Protein AF-A0A8S1J2X1-F1 (afdb_monomer_lite)

Radius of gyration: 17.87 Å; chains: 1; bounding box: 53×40×54 Å

Organism: NCBI:txid121088

Secondary structure (DSSP, 8-state):
--------------TTTTPPPP-PPPPPP---SS-B-SS-GGGEESS-EEEEEEE-PPPTT------S---EEEEEE-TTS-EEEEEEES-SSSGGGEEEE-TTS-EEEEEE--SSSS-EEEEEE--SS----EEEEE--TT-SS-EEEEE--GGGPPTTPPTTS-SEEEEE-TTT--EEEEE-SSSS--EEEEEE---GGGS--EEEEE-TTEEHHHHHHHHHHHHHHHHTTTT--

Structure (mmCIF, N/CA/C/O backbone):
data_AF-A0A8S1J2X1-F1
#
_entry.id   AF-A0A8S1J2X1-F1
#
loop_
_atom_site.group_PDB
_atom_site.id
_atom_site.type_symbol
_atom_site.label_atom_id
_atom_site.label_alt_id
_atom_site.label_comp_id
_atom_site.label_asym_id
_atom_site.label_entity_id
_atom_site.label_seq_id
_atom_site.pdbx_PDB_ins_code
_atom_site.Cartn_x
_atom_site.Cartn_y
_atom_site.Cartn_z
_atom_site.occupancy
_atom_site.B_iso_or_equiv
_atom_site.auth_seq_id
_atom_site.auth_comp_id
_atom_site.auth_asym_id
_atom_site.auth_atom_id
_atom_site.pdbx_PDB_model_num
ATOM 1 N N . MET A 1 1 ? 36.624 12.463 25.143 1.00 29.72 1 MET A N 1
ATOM 2 C CA . MET A 1 1 ? 35.667 13.589 25.151 1.00 29.72 1 MET A CA 1
ATOM 3 C C . MET A 1 1 ? 34.437 13.168 24.351 1.00 29.72 1 MET A C 1
ATOM 5 O O . MET A 1 1 ? 34.601 12.628 23.270 1.00 29.72 1 MET A O 1
ATOM 9 N N . HIS A 1 2 ? 33.263 13.305 24.977 1.00 26.91 2 HIS A N 1
ATOM 10 C CA . HIS A 1 2 ? 31.885 13.012 24.539 1.00 26.91 2 HIS A CA 1
ATOM 11 C C . HIS A 1 2 ? 31.556 11.671 23.855 1.00 26.91 2 HIS A C 1
ATOM 13 O O . HIS A 1 2 ? 31.376 11.577 22.646 1.00 26.91 2 HIS A O 1
ATOM 19 N N . ALA A 1 3 ? 31.301 10.662 24.697 1.00 28.08 3 ALA A N 1
ATOM 20 C CA . ALA A 1 3 ? 30.256 9.678 24.440 1.00 28.08 3 ALA A CA 1
ATOM 21 C C . ALA A 1 3 ? 28.894 10.380 24.593 1.00 28.08 3 ALA A C 1
ATOM 23 O O . ALA A 1 3 ? 28.464 10.685 25.706 1.00 28.08 3 ALA A O 1
ATOM 24 N N . GLY A 1 4 ? 28.253 10.707 23.472 1.00 25.06 4 GLY A N 1
ATOM 25 C CA . GLY A 1 4 ? 26.882 11.205 23.467 1.00 25.06 4 GLY A CA 1
ATOM 26 C C . GLY A 1 4 ? 25.927 10.058 23.773 1.00 25.06 4 GLY A C 1
ATOM 27 O O . GLY A 1 4 ? 25.735 9.171 22.943 1.00 25.06 4 GLY A O 1
ATOM 28 N N . PHE A 1 5 ? 25.347 10.066 24.971 1.00 28.09 5 PHE A N 1
ATOM 29 C CA . PHE A 1 5 ? 24.167 9.273 25.285 1.00 28.09 5 PHE A CA 1
ATOM 30 C C . PHE A 1 5 ? 23.057 9.655 24.300 1.00 28.09 5 PHE A C 1
ATOM 32 O O . PHE A 1 5 ? 22.632 10.807 24.254 1.00 28.09 5 PHE A O 1
ATOM 39 N N . VAL A 1 6 ? 22.598 8.684 23.509 1.00 27.80 6 VAL A N 1
ATOM 40 C CA . VAL A 1 6 ? 21.361 8.805 22.738 1.00 27.80 6 VAL A CA 1
ATOM 41 C C . VAL A 1 6 ? 20.227 8.810 23.752 1.00 27.80 6 VAL A C 1
ATOM 43 O O . VAL A 1 6 ? 19.839 7.768 24.276 1.00 27.80 6 VAL A O 1
ATOM 46 N N . THR A 1 7 ? 19.724 9.992 24.077 1.00 28.83 7 THR A N 1
ATOM 47 C CA . THR A 1 7 ? 18.450 10.128 24.770 1.00 28.83 7 THR A CA 1
ATOM 48 C C . THR A 1 7 ? 17.361 9.548 23.869 1.00 28.83 7 THR A C 1
ATOM 50 O O . THR A 1 7 ? 17.179 9.982 22.732 1.00 28.83 7 THR A O 1
ATOM 53 N N . GLU A 1 8 ? 16.661 8.521 24.367 1.00 34.22 8 GLU A N 1
ATOM 54 C CA . GLU A 1 8 ? 15.425 7.994 23.784 1.00 34.22 8 GLU A CA 1
ATOM 55 C C . GLU A 1 8 ? 14.404 9.136 23.652 1.00 34.22 8 GLU A C 1
ATOM 57 O O . GLU A 1 8 ? 13.655 9.448 24.579 1.00 34.22 8 GLU A O 1
ATOM 62 N N . GLY A 1 9 ? 14.385 9.775 22.482 1.00 29.66 9 GLY A N 1
ATOM 63 C CA . GLY A 1 9 ? 13.328 10.682 22.062 1.00 29.66 9 GLY A CA 1
ATOM 64 C C . GLY A 1 9 ? 12.020 9.911 21.892 1.00 29.66 9 GLY A C 1
ATOM 65 O O . GLY A 1 9 ? 11.939 8.915 21.173 1.00 29.66 9 GLY A O 1
ATOM 66 N N . GLN A 1 10 ? 11.007 10.356 22.621 1.00 29.83 10 GLN A N 1
ATOM 67 C CA . GLN A 1 10 ? 9.680 9.772 22.756 1.00 29.83 10 GLN A CA 1
ATOM 68 C C . GLN A 1 10 ? 8.907 9.631 21.423 1.00 29.83 10 GLN A C 1
ATOM 70 O O . GLN A 1 10 ? 8.960 10.502 20.564 1.00 29.83 10 GLN A O 1
ATOM 75 N N . GLY A 1 11 ? 8.077 8.576 21.334 1.00 34.16 11 GLY A N 1
ATOM 76 C CA . GLY A 1 11 ? 6.917 8.461 20.425 1.00 34.16 11 GLY A CA 1
ATOM 77 C C . GLY A 1 11 ? 7.123 7.522 19.226 1.00 34.16 11 GLY A C 1
ATOM 78 O O . GLY A 1 11 ? 7.506 7.951 18.154 1.00 34.16 11 GLY A O 1
ATOM 79 N N . SER A 1 12 ? 6.960 6.196 19.319 1.00 48.53 12 SER A N 1
ATOM 80 C CA . SER A 1 12 ? 5.667 5.483 19.241 1.00 48.53 12 SER A CA 1
ATOM 81 C C . SER A 1 12 ? 4.679 6.120 18.262 1.00 48.53 12 SER A C 1
ATOM 83 O O . SER A 1 12 ? 3.858 6.902 18.720 1.00 48.53 12 SER A O 1
ATOM 85 N N . GLN A 1 13 ? 4.719 5.807 16.960 1.00 52.06 13 GLN A N 1
ATOM 86 C CA . GLN A 1 13 ? 3.784 6.409 15.996 1.00 52.06 13 GLN A CA 1
ATOM 87 C C . GLN A 1 13 ? 3.284 5.406 14.934 1.00 52.06 13 GLN A C 1
ATOM 89 O O . GLN A 1 13 ? 4.075 4.708 14.299 1.00 52.06 13 GLN A O 1
ATOM 94 N N . SER A 1 14 ? 1.953 5.280 14.807 1.00 53.44 14 SER A N 1
ATOM 95 C CA . SER A 1 14 ? 1.265 4.681 13.649 1.00 53.44 14 SER A CA 1
ATOM 96 C C . SER A 1 14 ? 1.384 5.630 12.440 1.00 53.44 14 SER A C 1
ATOM 98 O O . SER A 1 14 ? 1.758 6.786 12.657 1.00 53.44 14 SER A O 1
ATOM 100 N N . PRO A 1 15 ? 1.073 5.211 11.191 1.00 55.09 15 PRO A N 1
ATOM 101 C CA . PRO A 1 15 ? 1.118 6.123 10.036 1.00 55.09 15 PRO A CA 1
ATOM 102 C C . PRO A 1 15 ? 0.268 7.391 10.226 1.00 55.09 15 PRO A C 1
ATOM 104 O O . PRO A 1 15 ? 0.524 8.398 9.579 1.00 55.09 15 PRO A O 1
ATOM 107 N N . CYS A 1 16 ? -0.685 7.363 11.161 1.00 58.47 16 CYS A N 1
ATOM 108 C CA . CYS A 1 16 ? -1.593 8.459 11.466 1.00 58.47 16 CYS A CA 1
ATOM 109 C C . CYS A 1 16 ? -1.349 9.146 12.824 1.00 58.47 16 CYS A C 1
ATOM 111 O O . CYS A 1 16 ? -2.149 9.982 13.242 1.00 58.47 16 CYS A O 1
ATOM 113 N N . MET A 1 17 ? -0.268 8.830 13.551 1.00 53.62 17 MET A N 1
ATOM 114 C CA . MET A 1 17 ? 0.005 9.507 14.825 1.00 53.62 17 MET A CA 1
ATOM 115 C C . MET A 1 17 ? 0.576 10.918 14.620 1.00 53.62 17 MET A C 1
ATOM 117 O O . MET A 1 17 ? 1.522 11.111 13.862 1.00 53.62 17 MET A O 1
ATOM 121 N N . GLY A 1 18 ? 0.020 11.887 15.359 1.00 49.50 18 GLY A N 1
ATOM 122 C CA . GLY A 1 18 ? 0.435 13.297 15.347 1.00 49.50 18 GLY A CA 1
ATOM 123 C C . GLY A 1 18 ? -0.313 14.191 14.351 1.00 49.50 18 GLY A C 1
ATOM 124 O O . GLY A 1 18 ? 0.001 15.374 14.267 1.00 49.50 18 GLY A O 1
ATOM 125 N N . SER A 1 19 ? -1.286 13.657 13.607 1.00 53.22 19 SER A N 1
ATOM 126 C CA . SER A 1 19 ? -2.013 14.414 12.581 1.00 53.22 19 SER A CA 1
ATOM 127 C C . SER A 1 19 ? -3.110 15.311 13.149 1.00 53.22 19 SER A C 1
ATOM 129 O O . SER A 1 19 ? -3.870 14.908 14.032 1.00 53.22 19 SER A O 1
ATOM 131 N N . ALA A 1 20 ? -3.258 16.501 12.560 1.00 54.06 20 ALA A N 1
ATOM 132 C CA . ALA A 1 20 ? -4.501 17.258 12.654 1.00 54.06 20 ALA A CA 1
ATOM 133 C C . ALA A 1 20 ? -5.630 16.447 11.999 1.00 54.06 20 ALA A C 1
ATOM 135 O O . ALA A 1 20 ? -5.413 15.823 10.958 1.00 54.06 20 ALA A O 1
ATOM 136 N N . ALA A 1 21 ? -6.823 16.451 12.603 1.00 57.47 21 ALA A N 1
ATOM 137 C CA . ALA A 1 21 ? -7.977 15.755 12.049 1.00 57.47 21 ALA A CA 1
ATOM 138 C C . ALA A 1 21 ? -8.221 16.222 10.608 1.00 57.47 21 ALA A C 1
ATOM 140 O O . ALA A 1 21 ? -8.416 17.413 10.343 1.00 57.47 21 ALA A O 1
ATOM 141 N N . SER A 1 22 ? -8.171 15.280 9.672 1.00 58.31 22 SER A N 1
ATOM 142 C CA . SER A 1 22 ? -8.321 15.602 8.266 1.00 58.31 22 SER A CA 1
ATOM 143 C C . SER A 1 22 ? -9.794 15.818 7.919 1.00 58.31 22 SER A C 1
ATOM 145 O O . SER A 1 22 ? -10.616 14.923 8.093 1.00 58.31 22 SER A O 1
ATOM 147 N N . LYS A 1 23 ? -10.134 16.992 7.370 1.00 57.75 23 LYS A N 1
ATOM 148 C CA . LYS A 1 23 ? -11.377 17.206 6.599 1.00 57.75 23 LYS A CA 1
ATOM 149 C C . LYS A 1 23 ? -11.154 16.889 5.114 1.00 57.75 23 LYS A C 1
ATOM 151 O O . LYS A 1 23 ? -11.698 17.563 4.239 1.00 57.75 23 LYS A O 1
ATOM 156 N N . GLN A 1 24 ? -10.269 15.944 4.799 1.00 58.88 24 GLN A N 1
ATOM 157 C CA . GLN A 1 24 ? -9.942 15.641 3.414 1.00 58.88 24 GLN A CA 1
ATOM 158 C C . GLN A 1 24 ? -11.107 14.904 2.755 1.00 58.88 24 GLN A C 1
ATOM 160 O O . GLN A 1 24 ? -11.593 13.886 3.240 1.00 58.88 24 GLN A O 1
ATOM 165 N N . LYS A 1 25 ? -11.568 15.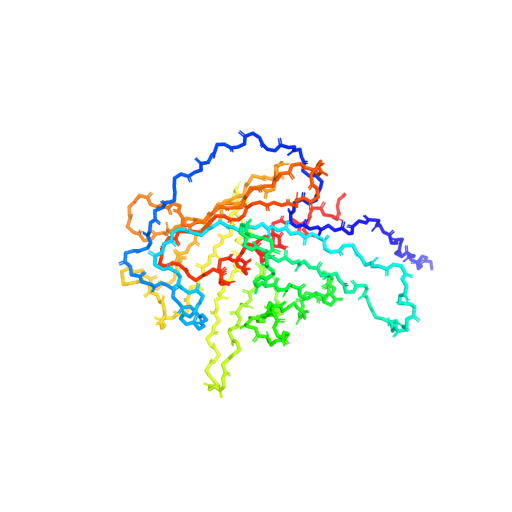471 1.639 1.00 67.94 25 LYS A N 1
ATOM 166 C CA . LYS A 1 25 ? -12.651 14.932 0.820 1.00 67.94 25 LYS A CA 1
ATOM 167 C C . LYS A 1 25 ? -12.276 13.535 0.328 1.00 67.94 25 LYS A C 1
ATOM 169 O O . LYS A 1 25 ? -11.155 13.320 -0.142 1.00 67.94 25 LYS A O 1
ATOM 174 N N . ASP A 1 26 ? -13.229 12.616 0.400 1.00 80.44 26 ASP A N 1
ATOM 175 C CA . ASP A 1 26 ? -13.097 11.297 -0.202 1.00 80.44 26 ASP A CA 1
ATOM 176 C C . ASP A 1 26 ? -12.730 11.424 -1.681 1.00 80.44 26 ASP A C 1
ATOM 178 O O . ASP A 1 26 ? -13.427 12.073 -2.467 1.00 80.44 26 ASP A O 1
ATOM 182 N N . VAL A 1 27 ? -11.618 10.797 -2.063 1.00 84.25 27 VAL A N 1
ATOM 183 C CA . VAL A 1 27 ? -11.211 10.720 -3.462 1.00 84.25 27 VAL A CA 1
ATOM 184 C C . VAL A 1 27 ? -12.000 9.575 -4.105 1.00 84.25 27 VAL A C 1
ATOM 186 O O . VAL A 1 27 ? -12.055 8.479 -3.532 1.00 84.25 27 VAL A O 1
ATOM 189 N N . PRO A 1 28 ? -12.640 9.793 -5.268 1.00 89.06 28 PRO A N 1
ATOM 190 C CA . PRO A 1 28 ? -13.284 8.718 -6.010 1.00 89.06 28 PRO A CA 1
ATOM 191 C C . PRO A 1 28 ? -12.257 7.658 -6.407 1.00 89.06 28 PRO A C 1
ATOM 193 O O . PRO A 1 28 ? -11.270 7.958 -7.080 1.00 89.06 28 PRO A O 1
ATOM 196 N N . LEU A 1 29 ? -12.492 6.417 -5.983 1.00 91.00 29 LEU A N 1
ATOM 197 C CA . LEU A 1 29 ? -11.644 5.287 -6.341 1.00 91.00 29 LEU A CA 1
ATOM 198 C C . LEU A 1 29 ? -12.136 4.673 -7.648 1.00 91.00 29 LEU A C 1
ATOM 200 O O . LEU A 1 29 ? -13.329 4.441 -7.815 1.00 91.00 29 LEU A O 1
ATOM 204 N N . THR A 1 30 ? -11.215 4.387 -8.561 1.00 90.94 30 THR A N 1
ATOM 205 C CA . THR A 1 30 ? -11.519 3.713 -9.828 1.00 90.94 30 THR A CA 1
ATOM 206 C C . THR A 1 30 ? -11.051 2.261 -9.750 1.00 90.94 30 THR A C 1
ATOM 208 O O . THR A 1 30 ? -9.894 2.036 -9.385 1.00 90.94 30 THR A O 1
ATOM 211 N N . PRO A 1 31 ? -11.903 1.280 -10.090 1.00 86.62 31 PRO A N 1
ATOM 212 C CA . PRO A 1 31 ? -11.499 -0.118 -10.207 1.00 86.62 31 PRO A CA 1
ATOM 213 C C . PRO A 1 31 ? -10.309 -0.309 -11.149 1.00 86.62 31 PRO A C 1
ATOM 215 O O . PRO A 1 31 ? -10.205 0.371 -12.174 1.00 86.62 31 PRO A O 1
ATOM 218 N N . ALA A 1 32 ? -9.439 -1.270 -10.839 1.00 82.06 32 ALA A N 1
ATOM 219 C CA . ALA A 1 32 ? -8.442 -1.704 -11.808 1.00 82.06 32 ALA A CA 1
ATOM 220 C C . ALA A 1 32 ? -9.134 -2.476 -12.955 1.00 82.06 32 ALA A C 1
ATOM 222 O O . ALA A 1 32 ? -10.002 -3.313 -12.683 1.00 82.06 32 ALA A O 1
ATOM 223 N N . PRO A 1 33 ? -8.774 -2.223 -14.230 1.00 77.38 33 PRO A N 1
ATOM 224 C CA . PRO A 1 33 ? -9.410 -2.883 -15.375 1.00 77.38 33 PRO A CA 1
ATOM 225 C C . PRO A 1 33 ? -9.137 -4.394 -15.415 1.00 77.38 33 PRO A C 1
ATOM 227 O O . PRO A 1 33 ? -9.957 -5.150 -15.922 1.00 77.38 33 PRO A O 1
ATOM 230 N N . ALA A 1 34 ? -8.008 -4.830 -14.852 1.00 81.88 34 ALA A N 1
ATOM 231 C CA . ALA A 1 34 ? -7.675 -6.227 -14.609 1.00 81.88 34 ALA A CA 1
ATOM 232 C C . ALA A 1 34 ? -7.215 -6.399 -13.148 1.00 81.88 34 ALA A C 1
ATOM 234 O O . ALA A 1 34 ? -6.642 -5.450 -12.598 1.00 81.88 34 ALA A O 1
ATOM 235 N N . PRO A 1 35 ? -7.432 -7.574 -12.522 1.00 84.31 35 PRO A N 1
ATOM 236 C CA . PRO A 1 35 ? -6.978 -7.837 -11.160 1.00 84.31 35 PRO A CA 1
ATOM 237 C C . PRO A 1 35 ? -5.465 -7.671 -10.995 1.00 84.31 35 PRO A C 1
ATOM 239 O O . PRO A 1 35 ? -4.678 -8.284 -11.716 1.00 84.31 35 PRO A O 1
ATOM 242 N N . VAL A 1 36 ? -5.056 -6.862 -10.016 1.00 87.38 36 VAL A N 1
ATOM 243 C CA . VAL A 1 36 ? -3.653 -6.696 -9.615 1.00 87.38 36 VAL A CA 1
ATOM 244 C C . VAL A 1 36 ? -3.421 -7.481 -8.328 1.00 87.38 36 VAL A C 1
ATOM 246 O O . VAL A 1 36 ? -3.541 -6.934 -7.230 1.00 87.38 36 VAL A O 1
ATOM 249 N N . CYS A 1 37 ? -3.102 -8.768 -8.479 1.00 88.25 37 CYS A N 1
ATOM 250 C CA . CYS A 1 37 ? -2.964 -9.727 -7.380 1.00 88.25 37 CYS A CA 1
ATOM 251 C C . CYS A 1 37 ? -1.512 -10.130 -7.161 1.00 88.25 37 CYS A C 1
ATOM 253 O O . CYS A 1 37 ? -0.918 -10.803 -7.999 1.00 88.25 37 CYS A O 1
ATOM 255 N N . PHE A 1 38 ? -0.928 -9.699 -6.041 1.00 88.88 38 PHE A N 1
ATOM 256 C CA . PHE A 1 38 ? 0.454 -10.030 -5.678 1.00 88.88 38 PHE A CA 1
ATOM 257 C C . PHE A 1 38 ? 0.533 -11.144 -4.633 1.00 88.88 38 PHE A C 1
ATOM 259 O O . PHE A 1 38 ? 1.487 -11.922 -4.605 1.00 88.88 38 PHE A O 1
ATOM 266 N N . THR A 1 39 ? -0.459 -11.193 -3.756 1.00 87.62 39 THR A N 1
ATOM 267 C CA . THR A 1 39 ? -0.665 -12.220 -2.742 1.00 87.62 39 THR A CA 1
ATOM 268 C C . THR A 1 39 ? -1.730 -13.216 -3.214 1.00 87.62 39 THR A C 1
ATOM 270 O O . THR A 1 39 ? -2.051 -13.273 -4.398 1.00 87.62 39 THR A O 1
ATOM 273 N N . SER A 1 40 ? -2.235 -14.059 -2.308 1.00 85.06 40 SER A N 1
ATOM 274 C CA . SER A 1 40 ? -3.309 -15.012 -2.618 1.00 85.06 40 SER A CA 1
ATOM 275 C C . SER A 1 40 ? -4.575 -14.294 -3.101 1.00 85.06 40 SER A C 1
ATOM 277 O O . SER A 1 40 ? -4.931 -13.251 -2.550 1.00 85.06 40 SER A O 1
ATOM 279 N N . ASP A 1 41 ? -5.296 -14.901 -4.047 1.00 85.31 41 ASP A N 1
ATOM 280 C CA . ASP A 1 41 ? -6.521 -14.354 -4.655 1.00 85.31 41 ASP A CA 1
ATOM 281 C C . ASP A 1 41 ? -7.590 -13.966 -3.623 1.00 85.31 41 ASP A C 1
ATOM 283 O O . ASP A 1 41 ? -8.380 -13.058 -3.855 1.00 85.31 41 ASP A O 1
ATOM 287 N N . GLN A 1 42 ? -7.569 -14.576 -2.432 1.00 86.88 42 GLN A N 1
ATOM 288 C CA . GLN A 1 42 ? -8.459 -14.223 -1.319 1.00 86.88 42 GLN A CA 1
ATOM 289 C C . GLN A 1 42 ? -8.324 -12.765 -0.837 1.00 86.88 42 GLN A C 1
ATOM 291 O O . GLN A 1 42 ? -9.191 -12.284 -0.116 1.00 86.88 42 GLN A O 1
ATOM 296 N N . TYR A 1 43 ? -7.230 -12.075 -1.176 1.00 88.38 43 TYR A N 1
ATOM 297 C CA . TYR A 1 43 ? -7.003 -10.666 -0.839 1.00 88.38 43 TYR A CA 1
ATOM 298 C C . TYR A 1 43 ? -7.281 -9.716 -2.012 1.00 88.38 43 TYR A C 1
ATOM 300 O O . TYR A 1 43 ? -7.189 -8.499 -1.844 1.00 88.38 43 TYR A O 1
ATOM 308 N N . CYS A 1 44 ? -7.640 -10.259 -3.177 1.00 89.38 44 CYS A N 1
ATOM 309 C CA . CYS A 1 44 ? -8.060 -9.520 -4.358 1.00 89.38 44 CYS A CA 1
ATOM 310 C C . CYS A 1 44 ? -9.579 -9.458 -4.441 1.00 89.38 44 CYS A C 1
ATOM 312 O O . CYS A 1 44 ? -10.237 -10.365 -4.947 1.00 89.38 44 CYS A O 1
ATOM 314 N N . MET A 1 45 ? -10.149 -8.362 -3.952 1.00 86.44 45 MET A N 1
ATOM 315 C CA . MET A 1 45 ? -11.600 -8.223 -3.886 1.00 86.44 45 MET A CA 1
ATOM 316 C C . MET A 1 45 ? -12.152 -7.639 -5.187 1.00 86.44 45 MET A C 1
ATOM 318 O O . MET A 1 45 ? -11.685 -6.606 -5.659 1.00 86.44 45 MET A O 1
ATOM 322 N N . GLY A 1 46 ? -13.197 -8.256 -5.744 1.00 88.12 46 GLY A N 1
ATOM 323 C CA . GLY A 1 46 ? -13.918 -7.750 -6.925 1.00 88.12 46 GLY A CA 1
ATOM 324 C C . GLY A 1 46 ? -14.800 -6.519 -6.660 1.00 88.12 46 GLY A C 1
ATOM 325 O O . GLY A 1 46 ? -15.547 -6.092 -7.533 1.00 88.12 46 GLY A O 1
ATOM 326 N N . HIS A 1 47 ? -14.745 -5.956 -5.453 1.00 89.56 47 HIS A N 1
ATOM 327 C CA . HIS A 1 47 ? -15.520 -4.800 -5.006 1.00 89.56 47 HIS A CA 1
ATOM 328 C C . HIS A 1 47 ? -14.636 -3.859 -4.175 1.00 89.56 47 HIS A C 1
ATOM 330 O O . HIS A 1 47 ? -13.543 -4.231 -3.750 1.00 89.56 47 HIS A O 1
ATOM 336 N N . HIS A 1 48 ? -15.098 -2.625 -3.959 1.00 90.44 48 HIS A N 1
ATOM 337 C CA . HIS A 1 48 ? -14.396 -1.662 -3.112 1.00 90.44 48 HIS A CA 1
ATOM 338 C C . HIS A 1 48 ? -14.385 -2.125 -1.655 1.00 90.44 48 HIS A C 1
ATOM 340 O O . HIS A 1 48 ? -15.418 -2.527 -1.127 1.00 90.44 48 HIS A O 1
ATOM 346 N N . VAL A 1 49 ? -13.235 -2.005 -0.997 1.00 89.88 49 VAL A N 1
ATOM 347 C CA . VAL A 1 49 ? -13.058 -2.420 0.398 1.00 89.88 49 VAL A CA 1
ATOM 348 C C . VAL A 1 49 ? -12.702 -1.212 1.246 1.00 89.88 49 VAL A C 1
ATOM 350 O O . VAL A 1 49 ? -11.858 -0.403 0.859 1.00 89.88 49 VAL A O 1
ATOM 353 N N . THR A 1 50 ? -13.307 -1.127 2.426 1.00 88.00 50 THR A N 1
ATOM 354 C CA . THR A 1 50 ? -12.967 -0.139 3.449 1.00 88.00 50 THR A CA 1
ATOM 355 C C . THR A 1 50 ? -12.527 -0.870 4.708 1.00 88.00 50 THR A C 1
ATOM 357 O O . THR A 1 50 ? -13.254 -1.722 5.207 1.00 88.00 50 THR A O 1
ATOM 360 N N . LEU A 1 51 ? -11.341 -0.538 5.209 1.00 84.62 51 LEU A N 1
ATOM 361 C CA . LEU A 1 51 ? -10.728 -1.121 6.394 1.00 84.62 51 LEU A CA 1
ATOM 362 C C . LEU A 1 51 ? -10.392 -0.041 7.412 1.00 84.62 51 LEU A C 1
ATOM 364 O O . LEU A 1 51 ? -10.069 1.092 7.054 1.00 84.62 51 LEU A O 1
ATOM 368 N N . THR A 1 52 ? -10.392 -0.421 8.682 1.00 83.00 52 THR A N 1
ATOM 369 C CA . THR A 1 52 ? -9.997 0.457 9.781 1.00 83.00 52 THR A CA 1
ATOM 370 C C . THR A 1 52 ? -8.622 0.051 10.292 1.00 83.00 52 THR A C 1
ATOM 372 O O . THR A 1 52 ? -8.366 -1.123 10.558 1.00 83.00 52 THR A O 1
ATOM 375 N N . LEU A 1 53 ? -7.722 1.020 10.445 1.00 78.00 53 LEU A N 1
ATOM 376 C CA . LEU A 1 53 ? -6.445 0.833 11.124 1.00 78.00 53 LEU A CA 1
ATOM 377 C C . LEU A 1 53 ? -6.655 1.085 12.617 1.00 78.00 53 LEU A C 1
ATOM 379 O O . LEU A 1 53 ? -7.086 2.170 13.009 1.00 78.00 53 LEU A O 1
ATOM 383 N N . GLN A 1 54 ? -6.324 0.099 13.449 1.00 73.06 54 GLN A N 1
ATOM 384 C CA . GLN A 1 54 ? -6.429 0.204 14.900 1.00 73.06 54 GLN A CA 1
ATOM 385 C C . GLN A 1 54 ? -5.123 -0.159 15.601 1.00 73.06 54 GLN A C 1
ATOM 387 O O . GLN A 1 54 ? -4.461 -1.166 15.323 1.00 73.06 54 GLN A O 1
ATOM 392 N N . LYS A 1 55 ? -4.756 0.657 16.589 1.00 67.44 55 LYS A N 1
ATOM 393 C CA . LYS A 1 55 ? -3.638 0.363 17.481 1.00 67.44 55 LYS A CA 1
ATOM 394 C C . LYS A 1 55 ? -4.121 -0.486 18.649 1.00 67.44 55 LYS A C 1
ATOM 396 O O . LYS A 1 55 ? -4.796 0.003 19.553 1.00 67.44 55 LYS A O 1
ATOM 401 N N . LYS A 1 56 ? -3.683 -1.744 18.720 1.00 62.81 56 LYS A N 1
ATOM 402 C CA . LYS A 1 56 ? -3.944 -2.575 19.906 1.00 62.81 56 LYS A CA 1
ATOM 403 C C . LYS A 1 56 ? -3.111 -2.070 21.094 1.00 62.81 56 LYS A C 1
ATOM 405 O O . LYS A 1 56 ? -1.892 -2.256 21.141 1.00 62.81 56 LYS A O 1
ATOM 410 N N . LYS A 1 57 ? -3.759 -1.455 22.096 1.00 54.03 57 LYS A N 1
ATOM 411 C CA . LYS A 1 57 ? -3.145 -1.204 23.417 1.00 54.03 57 LYS A CA 1
ATOM 412 C C . LYS A 1 57 ? -2.886 -2.556 24.096 1.00 54.03 57 LYS A C 1
ATOM 414 O O . LYS A 1 57 ? -3.799 -3.363 24.252 1.00 54.03 57 LYS A O 1
ATOM 419 N N . ARG A 1 58 ? -1.643 -2.835 24.506 1.00 49.62 58 ARG A N 1
ATOM 420 C CA . ARG A 1 58 ? -1.320 -4.083 25.223 1.00 49.62 58 ARG A CA 1
ATOM 421 C C . ARG A 1 58 ? -2.019 -4.070 26.592 1.00 49.62 58 ARG A C 1
ATOM 423 O O . ARG A 1 58 ? -1.832 -3.131 27.363 1.00 49.62 58 ARG A O 1
ATOM 430 N N . SER A 1 59 ? -2.784 -5.118 26.906 1.00 39.53 59 SER A N 1
ATOM 431 C CA . SER A 1 59 ? -3.267 -5.382 28.269 1.00 39.53 59 SER A CA 1
ATOM 432 C C . SER A 1 59 ? -2.076 -5.425 29.237 1.00 39.53 59 SER A C 1
ATOM 434 O O . SER A 1 59 ? -1.090 -6.119 28.977 1.00 39.53 59 SER A O 1
ATOM 436 N N . LYS A 1 60 ? -2.164 -4.696 30.358 1.00 43.78 60 LYS A N 1
ATOM 437 C CA . LYS A 1 60 ? -1.110 -4.578 31.388 1.00 43.78 60 LYS A CA 1
ATOM 438 C C . LYS A 1 60 ? -0.719 -5.914 32.059 1.00 43.78 60 LYS A C 1
ATOM 440 O O . LYS A 1 60 ? 0.206 -5.924 32.859 1.00 43.78 60 LYS A O 1
ATOM 445 N N . ARG A 1 61 ? -1.384 -7.040 31.763 1.00 35.16 61 ARG A N 1
ATOM 446 C CA . ARG A 1 61 ? -1.260 -8.300 32.529 1.00 35.16 61 ARG A CA 1
ATOM 447 C C . ARG A 1 61 ? -0.263 -9.348 32.012 1.00 35.16 61 ARG A C 1
ATOM 449 O O . ARG A 1 61 ? -0.192 -10.422 32.593 1.00 35.16 61 ARG A O 1
ATOM 456 N N . ARG A 1 62 ? 0.542 -9.090 30.976 1.00 36.34 62 ARG A N 1
ATOM 457 C CA . ARG A 1 62 ? 1.614 -10.028 30.567 1.00 36.34 62 ARG A CA 1
ATOM 458 C C . ARG A 1 62 ? 2.997 -9.384 30.649 1.00 36.34 62 ARG A C 1
ATOM 460 O O . ARG A 1 62 ? 3.555 -8.938 29.650 1.00 36.34 62 ARG A O 1
ATOM 467 N N . LEU A 1 63 ? 3.533 -9.372 31.869 1.00 35.25 63 LEU A N 1
ATOM 468 C CA . LEU A 1 63 ? 4.965 -9.297 32.156 1.00 35.25 63 LEU A CA 1
ATOM 469 C C . LEU A 1 63 ? 5.562 -10.693 31.933 1.00 35.25 63 LEU A C 1
ATOM 471 O O . LEU A 1 63 ? 5.669 -11.495 32.849 1.00 35.25 63 LEU A O 1
ATOM 475 N N . SER A 1 64 ? 5.905 -11.014 30.692 1.00 30.69 64 SER A N 1
ATOM 476 C CA . SER A 1 64 ? 6.926 -12.027 30.420 1.00 30.69 64 SER A CA 1
ATOM 477 C C . SER A 1 64 ? 7.931 -11.419 29.458 1.00 30.69 64 SER A C 1
ATOM 479 O O . SER A 1 64 ? 7.572 -10.769 28.473 1.00 30.69 64 SER A O 1
ATOM 481 N N . ALA A 1 65 ? 9.184 -11.546 29.873 1.00 27.78 65 ALA A N 1
ATOM 482 C CA . ALA A 1 65 ? 10.378 -10.970 29.300 1.00 27.78 65 ALA A CA 1
ATOM 483 C C . ALA A 1 65 ? 10.488 -11.201 27.789 1.00 27.78 65 ALA A C 1
ATOM 485 O O . ALA A 1 65 ? 10.115 -12.256 27.290 1.00 27.78 65 ALA A O 1
ATOM 486 N N . ILE A 1 66 ? 11.030 -10.209 27.083 1.00 25.42 66 ILE A N 1
ATOM 487 C CA . ILE A 1 66 ? 12.243 -10.343 26.266 1.00 25.42 66 ILE A CA 1
ATOM 488 C C . ILE A 1 66 ? 12.701 -8.922 25.914 1.00 25.42 66 ILE A C 1
ATOM 490 O O . ILE A 1 66 ? 11.956 -8.097 25.384 1.00 25.42 66 ILE A O 1
ATOM 494 N N . TRP A 1 67 ? 13.949 -8.661 26.276 1.00 27.94 67 TRP A N 1
ATOM 495 C CA . TRP A 1 67 ? 14.728 -7.452 26.059 1.00 27.94 67 TRP A CA 1
ATOM 496 C C . TRP A 1 67 ? 15.175 -7.385 24.586 1.00 27.94 67 TRP A C 1
ATOM 498 O O . TRP A 1 67 ? 16.324 -7.627 24.263 1.00 27.94 67 TRP A O 1
ATOM 508 N N . TYR A 1 68 ? 14.249 -7.114 23.666 1.00 27.53 68 TYR A N 1
ATOM 509 C CA . TYR A 1 68 ? 14.526 -6.660 22.297 1.00 27.53 68 TYR A CA 1
ATOM 510 C C . TYR A 1 68 ? 13.351 -5.765 21.878 1.00 27.53 68 TYR A C 1
ATOM 512 O O . TYR A 1 68 ? 12.206 -6.087 22.184 1.00 27.53 68 TYR A O 1
ATOM 520 N N . GLY A 1 69 ? 13.650 -4.619 21.256 1.00 33.06 69 GLY A N 1
ATOM 521 C CA . GLY A 1 69 ? 12.750 -3.499 20.931 1.00 33.06 69 GLY A CA 1
ATOM 522 C C . GLY A 1 69 ? 11.240 -3.785 20.903 1.00 33.06 69 GLY A C 1
ATOM 523 O O . GLY A 1 69 ? 10.770 -4.679 20.206 1.00 33.06 69 GLY A O 1
ATOM 524 N N . ARG A 1 70 ? 10.478 -2.981 21.660 1.00 45.31 70 ARG A N 1
ATOM 525 C CA . ARG A 1 70 ? 9.008 -3.001 21.790 1.00 45.31 70 ARG A CA 1
ATOM 526 C C . ARG A 1 70 ? 8.302 -3.312 20.455 1.00 45.31 70 ARG A C 1
ATOM 528 O O . ARG A 1 70 ? 8.067 -2.403 19.661 1.00 45.31 70 ARG A O 1
ATOM 535 N N . MET A 1 71 ? 7.902 -4.569 20.237 1.00 46.34 71 MET A N 1
ATOM 536 C CA . MET A 1 71 ? 7.066 -4.949 19.093 1.00 46.34 71 MET A CA 1
ATOM 537 C C . MET A 1 71 ? 5.711 -4.240 19.185 1.00 46.34 71 MET A C 1
ATOM 539 O O . MET A 1 71 ? 4.909 -4.521 20.079 1.00 46.34 71 MET A O 1
ATOM 543 N N . GLN A 1 72 ? 5.455 -3.310 18.268 1.00 57.16 72 GLN A N 1
ATOM 544 C CA . GLN A 1 72 ? 4.156 -2.655 18.131 1.00 57.16 72 GLN A CA 1
ATOM 545 C C . GLN A 1 72 ? 3.292 -3.460 17.159 1.00 57.16 72 GLN A C 1
ATOM 547 O O . GLN A 1 72 ? 3.755 -3.818 16.076 1.00 57.16 72 GLN A O 1
ATOM 552 N N . LYS A 1 73 ? 2.051 -3.754 17.565 1.00 67.00 73 LYS A N 1
ATOM 553 C CA . LYS A 1 73 ? 1.055 -4.445 16.741 1.00 67.00 73 LYS A CA 1
ATOM 554 C C . LYS A 1 73 ? 0.006 -3.444 16.264 1.00 67.00 73 LYS A C 1
ATOM 556 O O . LYS A 1 73 ? -0.648 -2.809 17.091 1.00 67.00 73 LYS A O 1
ATOM 561 N N . LEU A 1 74 ? -0.142 -3.326 14.950 1.00 73.19 74 LEU A N 1
ATOM 562 C CA . LEU A 1 74 ? -1.265 -2.643 14.306 1.00 73.19 74 LEU A CA 1
ATOM 563 C C . LEU A 1 74 ? -2.235 -3.727 13.826 1.00 73.19 74 LEU A C 1
ATOM 565 O O . LEU A 1 74 ? -1.792 -4.641 13.125 1.00 73.19 74 LEU A O 1
ATOM 569 N N . SER A 1 75 ? -3.508 -3.655 14.216 1.00 80.69 75 SER A N 1
ATOM 570 C CA . SER A 1 75 ? -4.560 -4.456 13.588 1.00 80.69 75 SER A CA 1
ATOM 571 C C . SER A 1 75 ? -5.200 -3.665 12.461 1.00 80.69 75 SER A C 1
ATOM 573 O O . SER A 1 75 ? -5.369 -2.449 12.539 1.00 80.69 75 SER A O 1
ATOM 575 N N . VAL A 1 76 ? -5.523 -4.376 11.391 1.00 81.25 76 VAL A N 1
ATOM 576 C CA . VAL A 1 76 ? -6.354 -3.860 10.314 1.00 81.25 76 VAL A CA 1
ATOM 577 C C . VAL A 1 76 ? -7.625 -4.680 10.310 1.00 81.25 76 VAL A C 1
ATOM 579 O O . VAL A 1 76 ? -7.572 -5.909 10.223 1.00 81.25 76 VAL A O 1
ATOM 582 N N . GLU A 1 77 ? -8.743 -3.991 10.464 1.00 84.19 77 GLU A N 1
ATOM 583 C CA . GLU A 1 77 ? -10.053 -4.578 10.710 1.00 84.19 77 GLU A CA 1
ATOM 584 C C . GLU A 1 77 ? -11.015 -4.255 9.571 1.00 84.19 77 GLU A C 1
ATOM 586 O O . GLU A 1 77 ? -10.897 -3.209 8.925 1.00 84.19 77 GLU A O 1
ATOM 591 N N . ASP A 1 78 ? -11.941 -5.172 9.310 1.00 82.69 78 ASP A N 1
ATOM 592 C CA . ASP A 1 78 ? -13.079 -4.931 8.426 1.00 82.69 78 ASP A CA 1
ATOM 593 C C . ASP A 1 78 ? -14.096 -3.965 9.080 1.00 82.69 78 ASP A C 1
ATOM 595 O O . ASP A 1 78 ? -13.912 -3.548 10.232 1.00 82.69 78 ASP A O 1
ATOM 599 N N . PRO A 1 79 ? -15.162 -3.557 8.364 1.00 76.56 79 PRO A N 1
ATOM 600 C CA . PRO A 1 79 ? -16.209 -2.708 8.935 1.00 76.56 79 PRO A CA 1
ATOM 601 C C . PRO A 1 79 ? -16.925 -3.320 10.149 1.00 76.56 79 PRO A C 1
ATOM 603 O O . PRO A 1 79 ? -17.435 -2.571 10.981 1.00 76.56 79 PRO A O 1
ATOM 606 N N . ASP A 1 80 ? -16.916 -4.650 10.275 1.00 81.06 80 ASP A N 1
ATOM 607 C CA . ASP A 1 80 ? -17.524 -5.393 11.383 1.00 81.06 80 ASP A CA 1
ATOM 608 C C . ASP A 1 80 ? -16.583 -5.511 12.604 1.00 81.06 80 ASP A C 1
ATOM 610 O O . ASP A 1 80 ? -16.944 -6.092 13.629 1.00 81.06 80 ASP A O 1
ATOM 614 N N . GLY A 1 81 ? -15.367 -4.953 12.525 1.00 77.81 81 GLY A N 1
ATOM 615 C CA . GLY A 1 81 ? -14.366 -4.971 13.597 1.00 77.81 81 GLY A CA 1
ATOM 616 C C . GLY A 1 81 ? -13.549 -6.264 13.680 1.00 77.81 81 GLY A C 1
ATOM 617 O O . GLY A 1 81 ? -12.787 -6.470 14.630 1.00 77.81 81 GLY A O 1
ATOM 618 N N . LYS A 1 82 ? -13.663 -7.164 12.699 1.00 84.62 82 LYS A N 1
ATOM 619 C CA . LYS A 1 82 ? -12.866 -8.391 12.643 1.00 84.62 82 LYS A CA 1
ATOM 620 C C . LYS A 1 82 ? -11.482 -8.084 12.086 1.00 84.62 82 LYS A C 1
ATOM 622 O O . LYS A 1 82 ? -11.326 -7.506 11.015 1.00 84.62 82 LYS A O 1
ATOM 627 N N . THR A 1 83 ? -10.442 -8.533 12.791 1.00 83.75 83 THR A N 1
ATOM 628 C CA . THR A 1 83 ? -9.057 -8.381 12.324 1.00 83.75 83 THR A CA 1
ATOM 629 C C . THR A 1 83 ? -8.840 -9.202 11.047 1.00 83.75 83 THR A C 1
ATOM 631 O O . THR A 1 83 ? -8.951 -10.426 11.079 1.00 83.75 83 THR A O 1
ATOM 634 N N . ILE A 1 84 ? -8.486 -8.532 9.948 1.00 86.19 84 ILE A N 1
ATOM 635 C CA . ILE A 1 84 ? -8.068 -9.151 8.681 1.00 86.19 84 ILE A CA 1
ATOM 636 C C . ILE A 1 84 ? -6.547 -9.297 8.632 1.00 86.19 84 ILE A C 1
ATOM 638 O O . ILE A 1 84 ? -6.034 -10.312 8.165 1.00 86.19 84 ILE A O 1
ATOM 642 N N . PHE A 1 85 ? -5.820 -8.295 9.131 1.00 87.00 85 PHE A N 1
ATOM 643 C CA . PHE A 1 85 ? -4.362 -8.314 9.134 1.00 87.00 85 PHE A CA 1
ATOM 644 C C . PHE A 1 85 ? -3.786 -7.856 10.465 1.00 87.00 85 PHE A C 1
ATOM 646 O O . PHE A 1 85 ? -4.322 -6.968 11.129 1.00 87.00 85 PHE A O 1
ATOM 653 N N . GLU A 1 86 ? -2.627 -8.407 10.810 1.00 85.44 86 GLU A N 1
ATOM 654 C CA . GLU A 1 86 ? -1.766 -7.851 11.845 1.00 85.44 86 GLU A CA 1
ATOM 655 C C . GLU A 1 86 ? -0.427 -7.437 11.243 1.00 85.44 86 GLU A C 1
ATOM 657 O O . GLU A 1 86 ? 0.238 -8.213 10.560 1.00 85.44 86 GLU A O 1
ATOM 662 N N . VAL A 1 87 ? 0.014 -6.218 11.536 1.00 78.94 87 VAL A N 1
ATOM 663 C CA . VAL A 1 87 ? 1.376 -5.784 11.216 1.00 78.94 87 VAL A CA 1
ATOM 664 C C . VAL A 1 87 ? 2.240 -6.038 12.435 1.00 78.94 87 VAL A C 1
ATOM 666 O O . VAL A 1 87 ? 1.991 -5.478 13.506 1.00 78.94 87 VAL A O 1
ATOM 669 N N . HIS A 1 88 ? 3.264 -6.878 12.283 1.00 77.06 88 HIS A N 1
ATOM 670 C CA . HIS A 1 88 ? 4.274 -7.069 13.321 1.00 77.06 88 HIS A CA 1
ATOM 671 C C . HIS A 1 88 ? 5.559 -6.372 12.900 1.00 77.06 88 HIS A C 1
ATOM 673 O O . HIS A 1 88 ? 6.070 -6.553 11.791 1.00 77.06 88 HIS A O 1
ATOM 679 N N . ARG A 1 89 ? 6.083 -5.560 13.816 1.00 65.75 89 ARG A N 1
ATOM 680 C CA . ARG A 1 89 ? 7.255 -4.722 13.585 1.00 65.75 89 ARG A CA 1
ATOM 681 C C . ARG A 1 89 ? 8.289 -4.980 14.668 1.00 65.75 89 ARG A C 1
ATOM 683 O O . ARG A 1 89 ? 7.995 -4.753 15.837 1.00 65.75 89 ARG A O 1
ATOM 690 N N . ALA A 1 90 ? 9.486 -5.436 14.297 1.00 51.12 90 ALA A N 1
ATOM 691 C CA . ALA A 1 90 ? 10.562 -5.652 15.268 1.00 51.12 90 ALA A CA 1
ATOM 692 C C . ALA A 1 90 ? 11.193 -4.333 15.758 1.00 51.12 90 ALA A C 1
ATOM 694 O O . ALA A 1 90 ? 11.531 -4.211 16.929 1.00 51.12 90 ALA A O 1
ATOM 695 N N . SER A 1 91 ? 11.357 -3.343 14.873 1.00 50.53 91 SER A N 1
ATOM 696 C CA . SER A 1 91 ? 11.760 -1.967 15.196 1.00 50.53 91 SER A CA 1
ATOM 697 C C . SER A 1 91 ? 11.669 -1.091 13.939 1.00 50.53 91 SER A C 1
ATOM 699 O O . SER A 1 91 ? 11.866 -1.576 12.825 1.00 50.53 91 SER A O 1
ATOM 701 N N . TRP A 1 92 ? 11.405 0.206 14.103 1.00 44.41 92 TRP A N 1
ATOM 702 C CA . TRP A 1 92 ? 11.471 1.188 13.016 1.00 44.41 92 TRP A CA 1
ATOM 703 C C . TRP A 1 92 ? 12.909 1.543 12.604 1.00 44.41 92 TRP A C 1
ATOM 705 O O . TRP A 1 92 ? 13.142 1.859 11.439 1.00 44.41 92 TRP A O 1
ATOM 715 N N . THR A 1 93 ? 13.883 1.421 13.514 1.00 44.59 93 THR A N 1
ATOM 716 C CA . THR A 1 93 ? 15.315 1.590 13.199 1.00 44.59 93 THR A CA 1
ATOM 717 C C . THR A 1 93 ? 15.881 0.364 12.478 1.00 44.59 93 THR A C 1
ATOM 719 O O . THR A 1 93 ? 16.662 0.499 11.540 1.00 44.59 93 THR A O 1
ATOM 722 N N . PHE A 1 94 ? 15.396 -0.833 12.828 1.00 47.75 94 PHE A N 1
ATOM 723 C CA . PHE A 1 94 ? 15.710 -2.099 12.155 1.00 47.75 94 PHE A CA 1
ATOM 724 C C . PHE A 1 94 ? 14.528 -2.563 11.311 1.00 47.75 94 PHE A C 1
ATOM 726 O O . PHE A 1 94 ? 13.892 -3.593 11.534 1.00 47.75 94 PHE A O 1
ATOM 733 N N . ALA A 1 95 ? 14.261 -1.747 10.300 1.00 48.28 95 ALA A N 1
ATOM 734 C CA . ALA A 1 95 ? 13.179 -1.884 9.343 1.00 48.28 95 ALA A CA 1
ATOM 735 C C . ALA A 1 95 ? 13.199 -3.226 8.558 1.00 48.28 95 ALA A C 1
ATOM 737 O O . ALA A 1 95 ? 12.195 -3.615 7.971 1.00 48.28 95 ALA A O 1
ATOM 738 N N . SER A 1 96 ? 14.306 -3.979 8.601 1.00 51.97 96 SER A N 1
ATOM 739 C CA . SER A 1 96 ? 14.515 -5.274 7.931 1.00 51.97 96 SER A CA 1
ATOM 740 C C . SER A 1 96 ? 13.655 -6.441 8.446 1.00 51.97 96 SER A C 1
ATOM 742 O O . SER A 1 96 ? 13.766 -7.547 7.920 1.00 51.97 96 SER A O 1
ATOM 744 N N . ARG A 1 97 ? 12.814 -6.227 9.467 1.00 63.12 97 ARG A N 1
ATOM 745 C CA . ARG A 1 97 ? 11.955 -7.255 10.085 1.00 63.12 97 ARG A CA 1
ATOM 746 C C . ARG A 1 97 ? 10.519 -6.758 10.307 1.00 63.12 97 ARG A C 1
ATOM 748 O O . ARG A 1 97 ? 9.979 -6.872 11.408 1.00 63.12 97 ARG A O 1
ATOM 755 N N . THR A 1 98 ? 9.923 -6.147 9.284 1.00 74.69 98 THR A N 1
ATOM 756 C CA . THR A 1 98 ? 8.476 -5.865 9.270 1.00 74.69 98 THR A CA 1
ATOM 757 C C . THR A 1 98 ? 7.773 -6.941 8.450 1.00 74.69 98 THR A C 1
ATOM 759 O O . THR A 1 98 ? 8.233 -7.272 7.355 1.00 74.69 98 THR A O 1
ATOM 762 N N . SER A 1 99 ? 6.667 -7.466 8.974 1.00 84.06 99 SER A N 1
ATOM 763 C CA . SER A 1 99 ? 5.840 -8.470 8.305 1.00 84.06 99 SER A CA 1
ATOM 764 C C . SER A 1 99 ? 4.365 -8.106 8.421 1.00 84.06 99 SER A C 1
ATOM 766 O O . SER A 1 99 ? 3.921 -7.603 9.455 1.00 84.06 99 SER A O 1
ATOM 768 N N . LEU A 1 100 ? 3.613 -8.391 7.362 1.00 86.12 100 LEU A N 1
ATOM 769 C CA . LEU A 1 100 ? 2.157 -8.407 7.379 1.00 86.12 100 LEU A CA 1
ATOM 770 C C . LEU A 1 100 ? 1.699 -9.848 7.574 1.00 86.12 100 LEU A C 1
ATOM 772 O O . LEU A 1 100 ? 2.150 -10.729 6.840 1.00 86.12 100 LEU A O 1
ATOM 776 N N . LEU A 1 101 ? 0.829 -10.079 8.548 1.00 87.38 101 LEU A N 1
ATOM 777 C CA . LEU A 1 101 ? 0.339 -11.398 8.917 1.00 87.38 101 LEU A CA 1
ATOM 778 C C . LEU A 1 101 ? -1.173 -11.491 8.745 1.00 87.38 101 LEU A C 1
ATOM 780 O O . LEU A 1 101 ? -1.881 -10.492 8.875 1.00 87.38 101 LEU A O 1
ATOM 784 N N . ASP A 1 102 ? -1.646 -12.705 8.485 1.00 87.50 102 ASP A N 1
ATOM 785 C CA . ASP A 1 102 ? -3.066 -13.045 8.503 1.00 87.50 102 ASP A CA 1
ATOM 786 C C . ASP A 1 102 ? -3.584 -13.217 9.954 1.00 87.50 102 ASP A C 1
ATOM 788 O O . ASP A 1 102 ? -2.797 -13.184 10.912 1.00 87.50 102 ASP A O 1
ATOM 792 N N . PRO A 1 103 ? -4.898 -13.434 10.157 1.00 83.88 103 PRO A N 1
ATOM 793 C CA . PRO A 1 103 ? -5.473 -13.628 11.492 1.00 83.88 103 PRO A CA 1
ATOM 794 C C . PRO A 1 103 ? -4.974 -14.898 12.201 1.00 83.88 103 PRO A C 1
ATOM 796 O O . PRO A 1 103 ? -5.122 -15.026 13.413 1.00 83.88 103 PRO A O 1
ATOM 799 N N . HIS A 1 104 ? -4.365 -15.828 11.461 1.00 85.88 104 HIS A N 1
ATOM 800 C CA . HIS A 1 104 ? -3.755 -17.054 11.972 1.00 85.88 104 HIS A CA 1
ATOM 801 C C . HIS A 1 104 ? -2.245 -16.901 12.227 1.00 85.88 104 HIS A C 1
ATOM 803 O O . HIS A 1 104 ? -1.557 -17.897 12.448 1.00 85.88 104 HIS A O 1
ATOM 809 N N . HIS A 1 105 ? -1.714 -15.673 12.198 1.00 84.38 105 HIS A N 1
ATOM 810 C CA . HIS A 1 105 ? -0.294 -15.360 12.373 1.00 84.38 105 HIS A CA 1
ATOM 811 C C . HIS A 1 105 ? 0.638 -15.999 11.329 1.00 84.38 105 HIS A C 1
ATOM 813 O O . HIS A 1 105 ? 1.830 -16.187 11.585 1.00 84.38 105 HIS A O 1
ATOM 819 N N . ARG A 1 106 ? 0.134 -16.295 10.128 1.00 86.00 106 ARG A N 1
ATOM 820 C CA . ARG A 1 106 ? 0.968 -16.673 8.980 1.00 86.00 106 ARG A CA 1
ATOM 821 C C . ARG A 1 106 ? 1.438 -15.414 8.270 1.00 86.00 106 ARG A C 1
ATOM 823 O O . ARG A 1 106 ? 0.675 -14.459 8.139 1.00 86.00 106 ARG A O 1
ATOM 830 N N . THR A 1 107 ? 2.690 -15.390 7.819 1.00 87.31 107 THR A N 1
ATOM 831 C CA . THR A 1 107 ? 3.205 -14.212 7.118 1.00 87.31 107 THR A CA 1
ATOM 832 C C . THR A 1 107 ? 2.649 -14.181 5.695 1.00 87.31 107 THR A C 1
ATOM 834 O O . THR A 1 107 ? 2.700 -15.157 4.962 1.00 87.31 107 THR A O 1
ATOM 837 N N . ILE A 1 108 ? 2.101 -13.042 5.290 1.00 88.94 108 ILE A N 1
ATOM 838 C CA . ILE A 1 108 ? 1.612 -12.814 3.928 1.00 88.94 108 ILE A CA 1
ATOM 839 C C . ILE A 1 108 ? 2.688 -12.072 3.138 1.00 88.94 108 ILE A C 1
ATOM 841 O O . ILE A 1 108 ? 3.073 -12.484 2.044 1.00 88.94 108 ILE A O 1
ATOM 845 N N . LEU A 1 109 ? 3.202 -10.983 3.721 1.00 88.75 109 LEU A N 1
ATOM 846 C CA . LEU A 1 109 ? 4.196 -10.110 3.105 1.00 88.75 109 LEU A CA 1
ATOM 847 C C . LEU A 1 109 ? 5.351 -9.839 4.066 1.00 88.75 109 LEU A C 1
ATOM 849 O O . LEU A 1 109 ? 5.144 -9.598 5.256 1.00 88.75 109 LEU A O 1
ATOM 853 N N . LYS A 1 110 ? 6.569 -9.808 3.525 1.00 87.31 110 LYS A N 1
ATOM 854 C CA . LYS A 1 110 ? 7.791 -9.401 4.228 1.00 87.31 110 LYS A CA 1
ATOM 855 C C . LYS A 1 110 ? 8.349 -8.133 3.610 1.00 87.31 110 LYS A C 1
ATOM 857 O O . LYS A 1 110 ? 8.440 -8.010 2.388 1.00 87.31 110 LYS A O 1
ATOM 862 N N . PHE A 1 111 ? 8.775 -7.216 4.465 1.00 84.12 111 PHE A N 1
ATOM 863 C CA . PHE A 1 111 ? 9.391 -5.965 4.061 1.00 84.12 111 PHE A CA 1
ATOM 864 C C . PHE A 1 111 ? 10.895 -6.074 4.249 1.00 84.12 111 PHE A C 1
ATOM 866 O O . PHE A 1 111 ? 11.391 -6.324 5.347 1.00 84.12 111 PHE A O 1
ATOM 873 N N . VAL A 1 112 ? 11.624 -5.853 3.166 1.00 81.88 112 VAL A N 1
ATOM 874 C CA . VAL A 1 112 ? 13.078 -5.908 3.139 1.00 81.88 112 VAL A CA 1
ATOM 875 C C . VAL A 1 112 ? 13.588 -4.551 2.695 1.00 81.88 112 VAL A C 1
ATOM 877 O O . VAL A 1 112 ? 13.286 -4.091 1.595 1.00 81.88 112 VAL A O 1
ATOM 880 N N . ARG A 1 113 ? 14.386 -3.904 3.540 1.00 75.81 113 ARG A N 1
ATOM 881 C CA . ARG A 1 113 ? 15.106 -2.693 3.156 1.00 75.81 113 ARG A CA 1
ATOM 882 C C . ARG A 1 113 ? 16.442 -3.109 2.528 1.00 75.81 113 ARG A C 1
ATOM 884 O O . ARG A 1 113 ? 17.267 -3.673 3.246 1.00 75.81 113 ARG A O 1
ATOM 891 N N . PRO A 1 114 ? 16.661 -2.909 1.215 1.00 67.50 114 PRO A N 1
ATOM 892 C CA . PRO A 1 114 ? 17.959 -3.173 0.613 1.00 67.50 114 PRO A CA 1
ATOM 893 C C . PRO A 1 114 ? 19.019 -2.246 1.219 1.00 67.50 114 PRO A C 1
ATOM 895 O O . PRO A 1 114 ? 18.746 -1.077 1.496 1.00 67.50 114 PRO A O 1
ATOM 898 N N . PHE A 1 115 ? 20.227 -2.772 1.411 1.00 60.66 115 PHE A N 1
ATOM 899 C CA . PHE A 1 115 ? 21.388 -1.964 1.771 1.00 60.66 115 PHE A CA 1
ATOM 900 C C . PHE A 1 115 ? 21.755 -1.070 0.579 1.00 60.66 115 PHE A C 1
ATOM 902 O O . PHE A 1 115 ? 21.944 -1.566 -0.530 1.00 60.66 115 PHE A O 1
ATOM 909 N N . GLY A 1 116 ? 21.797 0.246 0.785 1.00 62.19 116 GLY A N 1
ATOM 910 C CA . GLY A 1 116 ? 22.120 1.211 -0.264 1.00 62.19 116 GLY A CA 1
ATOM 911 C C . GLY A 1 116 ? 21.739 2.646 0.100 1.00 62.19 116 GLY A C 1
ATOM 912 O O . GLY A 1 116 ? 20.987 2.883 1.044 1.00 62.19 116 GLY A O 1
ATOM 913 N N . LEU A 1 117 ? 22.261 3.601 -0.673 1.00 60.06 117 LEU A N 1
ATOM 914 C CA . LEU A 1 117 ? 22.058 5.042 -0.465 1.00 60.06 117 LEU A CA 1
ATOM 915 C C . LEU A 1 117 ? 20.641 5.519 -0.828 1.00 60.06 117 LEU A C 1
ATOM 917 O O . LEU A 1 117 ? 20.206 6.569 -0.363 1.00 60.06 117 LEU A O 1
ATOM 921 N N . GLN A 1 118 ? 19.901 4.768 -1.652 1.00 68.88 118 GLN A N 1
ATOM 922 C CA . GLN A 1 118 ? 18.557 5.170 -2.066 1.00 68.88 118 GLN A CA 1
ATOM 923 C C . GLN A 1 118 ? 17.484 4.718 -1.061 1.00 68.88 118 GLN A C 1
ATOM 925 O O . GLN A 1 118 ? 17.442 3.537 -0.702 1.00 68.88 118 GLN A O 1
ATOM 930 N N . PRO A 1 119 ? 16.547 5.602 -0.667 1.00 79.56 119 PRO A N 1
ATOM 931 C CA . PRO A 1 119 ? 15.442 5.258 0.223 1.00 79.56 119 PRO A CA 1
ATOM 932 C C . PRO A 1 119 ? 14.435 4.360 -0.521 1.00 79.56 119 PRO A C 1
ATOM 934 O O . PRO A 1 119 ? 13.545 4.825 -1.239 1.00 79.56 119 PRO A O 1
ATOM 937 N N . THR A 1 120 ? 14.620 3.046 -0.367 1.00 85.00 120 THR A N 1
ATOM 938 C CA . THR A 1 120 ? 13.883 1.991 -1.077 1.00 85.00 120 THR A CA 1
ATOM 939 C C . THR A 1 120 ? 13.443 0.887 -0.120 1.00 85.00 120 THR A C 1
ATOM 941 O O . THR A 1 120 ? 14.137 0.574 0.845 1.00 85.00 120 THR A O 1
ATOM 944 N N . TRP A 1 121 ? 12.317 0.256 -0.437 1.00 85.25 121 TRP A N 1
ATOM 945 C CA . TRP A 1 121 ? 11.800 -0.965 0.167 1.00 85.25 121 TRP A CA 1
ATOM 946 C C . TRP A 1 121 ? 11.502 -2.012 -0.902 1.00 85.25 121 TRP A C 1
ATOM 948 O O . TRP A 1 121 ? 11.066 -1.687 -2.006 1.00 85.25 121 TRP A O 1
ATOM 958 N N . LYS A 1 122 ? 11.708 -3.279 -0.547 1.00 87.94 122 LYS A N 1
ATOM 959 C CA . LYS A 1 122 ? 11.244 -4.447 -1.294 1.00 87.94 122 LYS A CA 1
ATOM 960 C C . LYS A 1 122 ? 10.157 -5.138 -0.479 1.00 87.94 122 LYS A C 1
ATOM 962 O O . LYS A 1 122 ? 10.403 -5.512 0.665 1.00 87.94 122 LYS A O 1
ATOM 967 N N . ILE A 1 123 ? 8.982 -5.321 -1.064 1.00 88.62 123 ILE A N 1
ATOM 968 C CA . ILE A 1 123 ? 7.881 -6.082 -0.472 1.00 88.62 123 ILE A CA 1
ATOM 969 C C . ILE A 1 123 ? 7.846 -7.430 -1.181 1.00 88.62 123 ILE A C 1
ATOM 971 O O . ILE A 1 123 ? 7.689 -7.483 -2.399 1.00 88.62 123 ILE A O 1
ATOM 975 N N . LYS A 1 124 ? 8.029 -8.513 -0.431 1.00 88.25 124 LYS A N 1
ATOM 976 C CA . LYS A 1 124 ? 8.024 -9.884 -0.948 1.00 88.25 124 LYS A CA 1
ATOM 977 C C . LYS A 1 124 ? 6.806 -10.625 -0.419 1.00 88.25 124 LYS A C 1
ATOM 979 O O . LYS A 1 124 ? 6.562 -10.591 0.787 1.00 88.25 124 LYS A O 1
ATOM 984 N N . ALA A 1 125 ? 6.088 -11.315 -1.298 1.00 86.12 125 ALA A N 1
ATOM 985 C CA . ALA A 1 125 ? 5.080 -12.278 -0.881 1.00 86.12 125 ALA A CA 1
ATOM 986 C C . ALA A 1 125 ? 5.751 -13.535 -0.321 1.00 86.12 125 ALA A C 1
ATOM 988 O O . ALA A 1 125 ? 6.794 -13.974 -0.817 1.00 86.12 125 ALA A O 1
ATOM 989 N N . GLU A 1 126 ? 5.168 -14.118 0.724 1.00 77.12 126 GLU A N 1
ATOM 990 C CA . GLU A 1 126 ? 5.601 -15.421 1.221 1.00 77.12 126 GLU A CA 1
ATOM 991 C C . GLU A 1 126 ? 5.152 -16.512 0.231 1.00 77.12 126 GLU A C 1
ATOM 993 O O . GLU A 1 126 ? 4.047 -17.038 0.300 1.00 77.12 126 GLU A O 1
ATOM 998 N N . SER A 1 127 ? 6.010 -16.825 -0.744 1.00 63.22 127 SER A N 1
ATOM 999 C CA . SER A 1 127 ? 5.790 -17.903 -1.715 1.00 63.22 127 SER A CA 1
ATOM 1000 C C . SER A 1 127 ? 6.577 -19.157 -1.333 1.00 63.22 127 SER A C 1
ATOM 1002 O O . SER A 1 127 ? 7.769 -19.090 -1.038 1.00 63.22 127 SER A O 1
ATOM 1004 N N . ARG A 1 128 ? 5.936 -20.331 -1.432 1.00 47.19 128 ARG A N 1
ATOM 1005 C CA . ARG A 1 128 ? 6.589 -21.650 -1.291 1.00 47.19 128 ARG A CA 1
ATOM 1006 C C . ARG A 1 128 ? 7.557 -21.979 -2.441 1.00 47.19 128 ARG A C 1
ATOM 1008 O O . ARG A 1 128 ? 8.270 -22.971 -2.355 1.00 47.19 128 ARG A O 1
ATOM 1015 N N . ARG A 1 129 ? 7.569 -21.197 -3.532 1.00 47.25 129 ARG A N 1
ATOM 1016 C CA . ARG A 1 129 ? 8.260 -21.532 -4.793 1.00 47.25 129 ARG A CA 1
ATOM 1017 C C . ARG A 1 129 ? 9.274 -20.474 -5.239 1.00 47.25 129 ARG A C 1
ATOM 1019 O O . ARG A 1 129 ? 9.191 -20.002 -6.366 1.00 47.25 129 ARG A O 1
ATOM 1026 N N . GLY A 1 130 ? 10.213 -20.103 -4.368 1.00 43.97 130 GLY A N 1
ATOM 1027 C CA . GLY A 1 130 ? 11.597 -19.714 -4.712 1.00 43.97 130 GLY A CA 1
ATOM 1028 C C . GLY A 1 130 ? 11.891 -18.616 -5.754 1.00 43.97 130 GLY A C 1
ATOM 1029 O O . GLY A 1 130 ? 13.062 -18.344 -5.994 1.00 43.97 130 GLY A O 1
ATOM 1030 N N . ARG A 1 131 ? 10.908 -17.965 -6.386 1.00 51.56 131 ARG A N 1
ATOM 1031 C CA . ARG A 1 131 ? 11.140 -16.812 -7.264 1.00 51.56 131 ARG A CA 1
ATOM 1032 C C . ARG A 1 131 ? 10.934 -15.542 -6.464 1.00 51.56 131 ARG A C 1
ATOM 1034 O O . ARG A 1 131 ? 9.831 -15.252 -6.010 1.00 51.56 131 ARG A O 1
ATOM 1041 N N . ASP A 1 132 ? 12.021 -14.796 -6.332 1.00 60.31 132 ASP A N 1
ATOM 1042 C CA . ASP A 1 132 ? 12.144 -13.509 -5.653 1.00 60.31 132 ASP A CA 1
ATOM 1043 C C . ASP A 1 132 ? 11.374 -12.390 -6.388 1.00 60.31 132 ASP A C 1
ATOM 1045 O O . ASP A 1 132 ? 11.935 -11.390 -6.833 1.00 60.31 132 ASP A O 1
ATOM 1049 N N . GLN A 1 133 ? 10.059 -12.548 -6.539 1.00 77.25 133 GLN A N 1
ATOM 1050 C CA . GLN A 1 133 ? 9.202 -11.461 -6.988 1.00 77.25 133 GLN A CA 1
ATOM 1051 C C . GLN A 1 133 ? 9.031 -10.472 -5.840 1.00 77.25 133 GLN A C 1
ATOM 1053 O O . GLN A 1 133 ? 8.583 -10.819 -4.746 1.00 77.25 133 GLN A O 1
ATOM 1058 N N . ALA A 1 134 ? 9.433 -9.232 -6.092 1.00 86.88 134 ALA A N 1
ATOM 1059 C CA . ALA A 1 134 ? 9.332 -8.160 -5.127 1.00 86.88 134 ALA A CA 1
ATOM 1060 C C . ALA A 1 134 ? 8.685 -6.944 -5.771 1.00 86.88 134 ALA A C 1
ATOM 1062 O O . ALA A 1 134 ? 9.070 -6.532 -6.866 1.00 86.88 134 ALA A O 1
ATOM 1063 N N . VAL A 1 135 ? 7.754 -6.340 -5.045 1.00 90.44 135 VAL A N 1
ATOM 1064 C CA . VAL A 1 135 ? 7.297 -4.987 -5.334 1.00 90.44 135 VAL A CA 1
ATOM 1065 C C . VAL A 1 135 ? 8.339 -4.022 -4.785 1.00 90.44 135 VAL A C 1
ATOM 1067 O O . VAL A 1 135 ? 8.743 -4.117 -3.623 1.00 90.44 135 VAL A O 1
ATOM 1070 N N . ILE A 1 136 ? 8.805 -3.108 -5.630 1.00 91.12 136 ILE A N 1
ATOM 1071 C CA . ILE A 1 136 ? 9.798 -2.104 -5.257 1.00 91.12 136 ILE A CA 1
ATOM 1072 C C . ILE A 1 136 ? 9.076 -0.800 -4.959 1.00 91.12 136 ILE A C 1
ATOM 1074 O O . ILE A 1 136 ? 8.389 -0.252 -5.816 1.00 91.12 136 ILE A O 1
ATOM 1078 N N . VAL A 1 137 ? 9.267 -0.276 -3.756 1.00 90.12 137 VAL A N 1
ATOM 1079 C CA . VAL A 1 137 ? 8.724 1.012 -3.326 1.00 90.12 137 VAL A CA 1
ATOM 1080 C C . VAL A 1 137 ? 9.903 1.939 -3.083 1.00 90.12 137 VAL A C 1
ATOM 1082 O O . VAL A 1 137 ? 10.734 1.664 -2.220 1.00 90.12 137 VAL A O 1
ATOM 1085 N N . ARG A 1 138 ? 10.026 3.019 -3.855 1.00 89.19 138 ARG A N 1
ATOM 1086 C CA . AR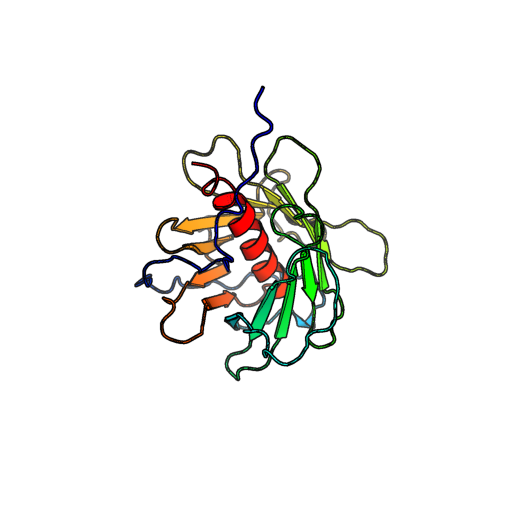G A 1 138 ? 11.167 3.941 -3.755 1.00 89.19 138 ARG A CA 1
ATOM 1087 C C . ARG A 1 138 ? 10.730 5.391 -3.717 1.00 89.19 138 ARG A C 1
ATOM 1089 O O . ARG A 1 138 ? 9.817 5.796 -4.436 1.00 89.19 138 ARG A O 1
ATOM 1096 N N . ARG A 1 139 ? 11.446 6.191 -2.935 1.00 85.25 139 ARG A N 1
ATOM 1097 C CA . ARG A 1 139 ? 11.327 7.647 -2.958 1.00 85.25 139 ARG A CA 1
ATOM 1098 C C . ARG A 1 139 ? 12.473 8.221 -3.801 1.00 85.25 139 ARG A C 1
ATOM 1100 O O . ARG A 1 139 ? 13.632 7.963 -3.484 1.00 85.25 139 ARG A O 1
ATOM 1107 N N . PRO A 1 140 ? 12.198 8.971 -4.882 1.00 80.19 140 PRO A N 1
ATOM 1108 C CA . PRO A 1 140 ? 13.253 9.662 -5.616 1.00 80.19 140 PRO A CA 1
ATOM 1109 C C . PRO A 1 140 ? 13.930 10.704 -4.714 1.00 80.19 140 PRO A C 1
ATOM 1111 O O . PRO A 1 140 ? 13.243 11.468 -4.039 1.00 80.19 140 PRO A O 1
ATOM 1114 N N . VAL A 1 141 ? 15.266 10.737 -4.713 1.00 68.75 141 VAL A N 1
ATOM 1115 C CA . VAL A 1 141 ? 16.067 11.601 -3.821 1.00 68.75 141 VAL A CA 1
ATOM 1116 C C . VAL A 1 141 ? 15.870 13.093 -4.132 1.00 68.75 141 VAL A C 1
ATOM 1118 O O . VAL A 1 141 ? 15.834 13.905 -3.218 1.00 68.75 141 VAL A O 1
ATOM 1121 N N . PHE A 1 142 ? 15.652 13.443 -5.403 1.00 63.56 142 PHE A N 1
ATOM 1122 C CA . PHE A 1 142 ? 15.558 14.830 -5.885 1.00 63.56 142 PHE A CA 1
ATOM 1123 C C . PHE A 1 142 ? 14.156 15.214 -6.385 1.00 63.56 142 PHE A C 1
ATOM 1125 O O . PHE A 1 142 ? 14.009 15.926 -7.374 1.00 63.56 142 PHE A O 1
ATOM 1132 N N . ALA A 1 143 ? 13.094 14.707 -5.754 1.00 61.50 143 ALA A N 1
ATOM 1133 C CA . ALA A 1 143 ? 11.735 15.098 -6.128 1.00 61.50 143 ALA A CA 1
ATOM 1134 C C . ALA A 1 143 ? 11.312 16.392 -5.414 1.00 61.50 143 ALA A C 1
ATOM 1136 O O . ALA A 1 143 ? 11.300 16.446 -4.187 1.00 61.50 143 ALA A O 1
ATOM 1137 N N . ALA A 1 144 ? 10.870 17.393 -6.183 1.00 61.41 144 ALA A N 1
ATOM 1138 C CA . ALA A 1 144 ? 10.321 18.652 -5.663 1.00 61.41 144 ALA A CA 1
ATOM 1139 C C . ALA A 1 144 ? 9.048 18.471 -4.808 1.00 61.41 144 ALA A C 1
ATOM 1141 O O . ALA A 1 144 ? 8.638 19.381 -4.094 1.00 61.41 144 ALA A O 1
ATOM 1142 N N . ARG A 1 145 ? 8.399 17.301 -4.882 1.00 67.25 145 ARG A N 1
ATOM 1143 C CA . ARG A 1 145 ? 7.235 16.931 -4.068 1.00 67.25 145 ARG A CA 1
ATOM 1144 C C . ARG A 1 145 ? 7.473 15.584 -3.383 1.00 67.25 145 ARG A C 1
ATOM 1146 O O . ARG A 1 145 ? 8.106 14.714 -3.988 1.00 67.25 145 ARG A O 1
ATOM 1153 N N . PRO A 1 146 ? 6.934 15.369 -2.169 1.00 69.75 146 PRO A N 1
ATOM 1154 C CA . PRO A 1 146 ? 6.971 14.076 -1.495 1.00 69.75 146 PRO A CA 1
ATOM 1155 C C . PRO A 1 146 ? 6.139 13.054 -2.281 1.00 69.75 146 PRO A C 1
ATOM 1157 O O . PRO A 1 146 ? 4.932 12.929 -2.098 1.00 69.75 146 PRO A O 1
ATOM 1160 N N . GLN A 1 147 ? 6.792 12.347 -3.202 1.00 81.50 147 GLN A N 1
ATOM 1161 C CA . GLN A 1 147 ? 6.188 11.294 -4.010 1.00 81.50 147 GLN A CA 1
ATOM 1162 C C . GLN A 1 147 ? 6.951 9.990 -3.829 1.00 81.50 147 GLN A C 1
ATOM 1164 O O . GLN A 1 147 ? 8.185 9.960 -3.841 1.00 81.50 147 GLN A O 1
ATOM 1169 N N . VAL A 1 148 ? 6.203 8.899 -3.713 1.00 89.31 148 VAL A N 1
ATOM 1170 C CA . VAL A 1 148 ? 6.747 7.541 -3.711 1.00 89.31 148 VAL A CA 1
ATOM 1171 C C . VAL A 1 148 ? 6.331 6.856 -5.004 1.00 89.31 148 VAL A C 1
ATOM 1173 O O . VAL A 1 148 ? 5.202 6.996 -5.467 1.00 89.31 148 VAL A O 1
ATOM 1176 N N . LYS A 1 149 ? 7.268 6.137 -5.614 1.00 91.44 149 LYS A N 1
ATOM 1177 C CA . LYS A 1 149 ? 7.067 5.389 -6.852 1.00 91.44 149 LYS A CA 1
ATOM 1178 C C . LYS A 1 149 ? 7.063 3.895 -6.541 1.00 91.44 149 LYS A C 1
ATOM 1180 O O . LYS A 1 149 ? 7.969 3.417 -5.854 1.00 91.44 149 LYS A O 1
ATOM 1185 N N . VAL A 1 150 ? 6.082 3.176 -7.073 1.00 92.44 150 VAL A N 1
ATOM 1186 C CA . VAL A 1 150 ? 5.899 1.735 -6.873 1.00 92.44 150 VAL A CA 1
ATOM 1187 C C . VAL A 1 150 ? 6.088 1.011 -8.199 1.00 92.44 150 VAL A C 1
ATOM 1189 O O . VAL A 1 150 ? 5.552 1.442 -9.217 1.00 92.44 150 VAL A O 1
ATOM 1192 N N . TYR A 1 151 ? 6.843 -0.083 -8.170 1.00 91.44 151 TYR A N 1
ATOM 1193 C CA . TYR A 1 151 ? 7.137 -0.923 -9.326 1.00 91.44 151 TYR A CA 1
ATOM 1194 C C . TYR A 1 151 ? 6.736 -2.352 -8.997 1.00 91.44 151 TYR A C 1
ATOM 1196 O O . TYR A 1 151 ? 7.260 -2.953 -8.054 1.00 91.44 151 TYR A O 1
ATOM 1204 N N . LEU A 1 152 ? 5.799 -2.879 -9.767 1.00 89.06 152 LEU A N 1
ATOM 1205 C CA . LEU A 1 152 ? 5.333 -4.247 -9.678 1.00 89.06 152 LEU A CA 1
ATOM 1206 C C . LEU A 1 152 ? 6.296 -5.196 -10.410 1.00 89.06 152 LEU A C 1
ATOM 1208 O O . LEU A 1 152 ? 6.938 -4.802 -11.389 1.00 89.06 152 LEU A O 1
ATOM 1212 N N . PRO A 1 153 ? 6.409 -6.462 -9.977 1.00 87.06 153 PRO A N 1
ATOM 1213 C CA . PRO A 1 153 ? 7.090 -7.478 -10.761 1.00 87.06 153 PRO A CA 1
ATOM 1214 C C . PRO A 1 153 ? 6.307 -7.782 -12.045 1.00 87.06 153 PRO A C 1
ATOM 1216 O O . PRO A 1 153 ? 5.079 -7.744 -12.061 1.00 87.06 153 PRO A O 1
ATOM 1219 N N . ALA A 1 154 ? 7.027 -8.135 -13.114 1.00 81.44 154 ALA A N 1
ATOM 1220 C CA . ALA A 1 154 ? 6.463 -8.331 -14.454 1.00 81.44 154 ALA A CA 1
ATOM 1221 C C . ALA A 1 154 ? 5.268 -9.299 -14.507 1.00 81.44 154 ALA A C 1
ATOM 1223 O O . ALA A 1 154 ? 4.364 -9.099 -15.306 1.00 81.44 154 ALA A O 1
ATOM 1224 N N . ALA A 1 155 ? 5.241 -10.309 -13.634 1.00 78.00 155 ALA A N 1
ATOM 1225 C CA . ALA A 1 155 ? 4.180 -11.315 -13.595 1.00 78.00 155 ALA A CA 1
ATOM 1226 C C . ALA A 1 155 ? 2.793 -10.769 -13.217 1.00 78.00 155 ALA A C 1
ATOM 1228 O O . ALA A 1 155 ? 1.805 -11.442 -13.477 1.00 78.00 155 ALA A O 1
ATOM 1229 N N . ILE A 1 156 ? 2.722 -9.585 -12.600 1.00 78.56 156 ILE A N 1
ATOM 1230 C CA . ILE A 1 156 ? 1.464 -8.982 -12.133 1.00 78.56 156 ILE A CA 1
ATOM 1231 C C . ILE A 1 156 ? 1.270 -7.558 -12.667 1.00 78.56 156 ILE A C 1
ATOM 1233 O O . ILE A 1 156 ? 0.431 -6.809 -12.166 1.00 78.56 156 ILE A O 1
ATOM 1237 N N . LYS A 1 157 ? 2.093 -7.141 -13.640 1.00 76.38 157 LYS A N 1
ATOM 1238 C CA . LYS A 1 157 ? 1.974 -5.813 -14.244 1.00 76.38 157 LYS A CA 1
ATOM 1239 C C . LYS A 1 157 ? 0.705 -5.746 -15.101 1.00 76.38 157 LYS A C 1
ATOM 1241 O O . LYS A 1 157 ? 0.507 -6.633 -15.932 1.00 76.38 157 LYS A O 1
ATOM 1246 N N . PRO A 1 158 ? -0.111 -4.686 -14.969 1.00 67.06 158 PRO A N 1
ATOM 1247 C CA . PRO A 1 158 ? -1.178 -4.414 -15.922 1.00 67.06 158 PRO A CA 1
ATOM 1248 C C . PRO A 1 158 ? -0.601 -4.283 -17.337 1.00 67.06 158 PRO A C 1
ATOM 1250 O O . PRO A 1 158 ? 0.457 -3.677 -17.534 1.00 67.06 158 PRO A O 1
ATOM 1253 N N . SER A 1 159 ? -1.293 -4.837 -18.332 1.00 60.41 159 SER A N 1
ATOM 1254 C CA . SER A 1 159 ? -0.907 -4.711 -19.739 1.00 60.41 159 SER A CA 1
ATOM 1255 C C . SER A 1 159 ? -0.807 -3.235 -20.147 1.00 60.41 159 SER A C 1
ATOM 1257 O O . SER A 1 159 ? -1.732 -2.465 -19.891 1.00 60.41 159 SER A O 1
ATOM 1259 N N . GLY A 1 160 ? 0.293 -2.846 -20.801 1.00 60.84 160 GLY A N 1
ATOM 1260 C CA . GLY A 1 160 ? 0.494 -1.484 -21.316 1.00 60.84 160 GLY A CA 1
ATOM 1261 C C . GLY A 1 160 ? 1.350 -0.550 -20.450 1.00 60.84 160 GLY A C 1
ATOM 1262 O O . GLY A 1 160 ? 1.448 0.627 -20.780 1.00 60.84 160 GLY A O 1
ATOM 1263 N N . VAL A 1 161 ? 1.987 -1.038 -19.375 1.00 62.25 161 VAL A N 1
ATOM 1264 C CA . VAL A 1 161 ? 2.992 -0.258 -18.622 1.00 62.25 161 VAL A CA 1
ATOM 1265 C C . VAL A 1 161 ? 4.400 -0.541 -19.146 1.00 62.25 161 VAL A C 1
ATOM 1267 O O . VAL A 1 161 ? 4.864 -1.683 -19.141 1.00 62.25 161 VAL A O 1
ATOM 1270 N N . THR A 1 162 ? 5.099 0.512 -19.565 1.00 64.06 162 THR A N 1
ATOM 1271 C CA . THR A 1 162 ? 6.454 0.445 -20.118 1.00 64.06 162 THR A CA 1
ATOM 1272 C 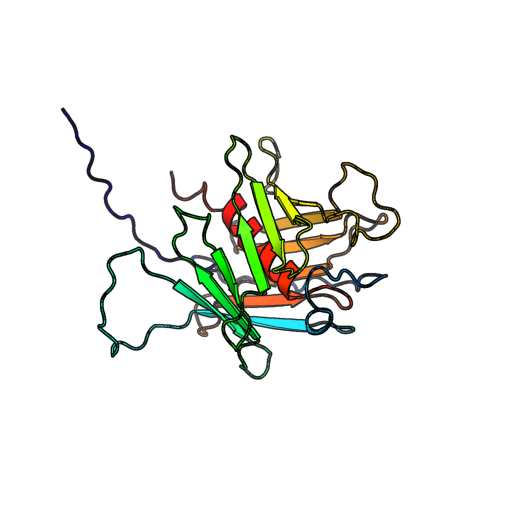C . THR A 1 162 ? 7.488 0.038 -19.062 1.00 64.06 162 THR A C 1
ATOM 1274 O O . THR A 1 162 ? 7.412 0.421 -17.890 1.00 64.06 162 THR A O 1
ATOM 1277 N N . ALA A 1 163 ? 8.499 -0.739 -19.461 1.00 65.44 163 ALA A N 1
ATOM 1278 C CA . ALA A 1 163 ? 9.616 -1.072 -18.580 1.00 65.44 163 ALA A CA 1
ATOM 1279 C C . ALA A 1 163 ? 10.330 0.212 -18.108 1.00 65.44 163 ALA A C 1
ATOM 1281 O O . ALA A 1 163 ? 10.646 1.086 -18.908 1.00 65.44 163 ALA A O 1
ATOM 1282 N N . GLY A 1 164 ? 10.584 0.327 -16.801 1.00 71.75 164 GLY A N 1
ATOM 1283 C CA . GLY A 1 164 ? 11.247 1.493 -16.200 1.00 71.75 164 GLY A CA 1
ATOM 1284 C C . GLY A 1 164 ? 10.307 2.585 -15.677 1.00 71.75 164 GLY A C 1
ATOM 1285 O O . GLY A 1 164 ? 10.739 3.412 -14.868 1.00 71.75 164 GLY A O 1
ATOM 1286 N N . GLU A 1 165 ? 9.022 2.552 -16.035 1.00 83.06 165 GLU A N 1
ATOM 1287 C CA . GLU A 1 165 ? 8.011 3.443 -15.465 1.00 83.06 165 GLU A CA 1
ATOM 1288 C C . GLU A 1 165 ? 7.396 2.860 -14.182 1.00 83.06 165 GLU A C 1
ATOM 1290 O O . GLU A 1 165 ? 7.308 1.635 -14.028 1.00 83.06 165 GLU A O 1
ATOM 1295 N N . PRO A 1 166 ? 7.017 3.716 -13.212 1.00 87.75 166 PRO A N 1
ATOM 1296 C CA . PRO A 1 166 ? 6.280 3.262 -12.042 1.00 87.75 166 PRO A CA 1
ATOM 1297 C C . PRO A 1 166 ? 4.880 2.793 -12.437 1.00 87.75 166 PRO A C 1
ATOM 1299 O O . PRO A 1 166 ? 4.211 3.457 -13.219 1.00 87.75 166 PRO A O 1
ATOM 1302 N N . ASP A 1 167 ? 4.416 1.703 -11.836 1.00 88.88 167 ASP A N 1
ATOM 1303 C CA . ASP A 1 167 ? 3.045 1.211 -12.004 1.00 88.88 167 ASP A CA 1
ATOM 1304 C C . ASP A 1 167 ? 2.064 2.036 -11.155 1.00 88.88 167 ASP A C 1
ATOM 1306 O O . ASP A 1 167 ? 0.953 2.348 -11.588 1.00 88.88 167 ASP A O 1
ATOM 1310 N N . PHE A 1 168 ? 2.518 2.469 -9.971 1.00 91.56 168 PHE A N 1
ATOM 1311 C CA . PHE A 1 168 ? 1.780 3.394 -9.115 1.00 91.56 168 PHE A CA 1
ATOM 1312 C C . PHE A 1 168 ? 2.645 4.544 -8.613 1.00 91.56 168 PHE A C 1
ATOM 1314 O O . PHE A 1 168 ? 3.859 4.424 -8.405 1.00 91.56 168 PHE A O 1
ATOM 1321 N N . THR A 1 169 ? 1.981 5.656 -8.324 1.00 91.81 169 THR A N 1
ATOM 1322 C CA . THR A 1 169 ? 2.545 6.769 -7.561 1.00 91.81 169 THR A CA 1
ATOM 1323 C C . THR A 1 169 ? 1.724 7.012 -6.311 1.00 91.81 169 THR A C 1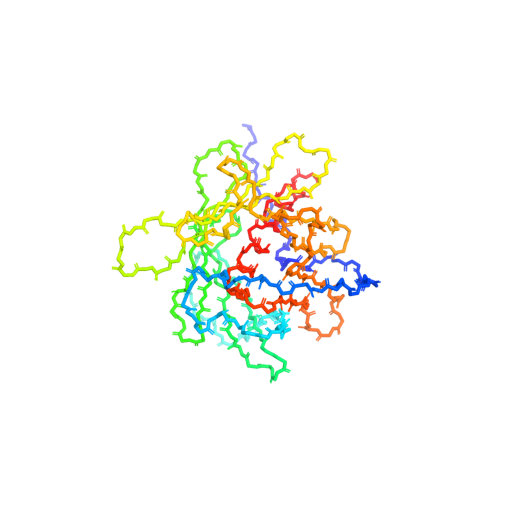
ATOM 1325 O O . THR A 1 169 ? 0.499 7.039 -6.376 1.00 91.81 169 THR A O 1
ATOM 1328 N N . VAL A 1 170 ? 2.396 7.238 -5.187 1.00 90.88 170 VAL A N 1
ATOM 1329 C CA . VAL A 1 170 ? 1.757 7.630 -3.931 1.00 90.88 170 VAL A CA 1
ATOM 1330 C C . VAL A 1 170 ? 1.998 9.114 -3.708 1.00 90.88 170 VAL A C 1
ATOM 1332 O O . VAL A 1 170 ? 3.147 9.569 -3.705 1.00 90.88 170 VAL A O 1
ATOM 1335 N N . SER A 1 171 ? 0.908 9.855 -3.535 1.00 87.88 171 SER A N 1
ATOM 1336 C CA . SER A 1 171 ? 0.925 11.249 -3.103 1.00 87.88 171 SER A CA 1
ATOM 1337 C C . SER A 1 171 ? 0.600 11.318 -1.622 1.00 87.88 171 SER A C 1
ATOM 1339 O O . SER A 1 171 ? -0.286 10.603 -1.156 1.00 87.88 171 SER A O 1
ATOM 1341 N N . ALA A 1 172 ? 1.283 12.207 -0.909 1.00 82.50 172 ALA A N 1
ATOM 1342 C CA . ALA A 1 172 ? 1.098 12.391 0.519 1.00 82.50 172 ALA A CA 1
ATOM 1343 C C . ALA A 1 172 ? 0.724 13.826 0.857 1.00 82.50 172 ALA A C 1
ATOM 1345 O O . ALA A 1 172 ? 1.337 14.771 0.354 1.00 82.50 172 ALA A O 1
ATOM 1346 N N . ASN A 1 173 ? -0.242 13.975 1.756 1.00 80.62 173 ASN A N 1
ATOM 1347 C CA . ASN A 1 173 ? -0.429 15.203 2.502 1.00 80.62 173 ASN A CA 1
ATOM 1348 C C . ASN A 1 173 ? 0.407 15.103 3.786 1.00 80.62 173 ASN A C 1
ATOM 1350 O O . ASN A 1 173 ? 0.106 14.325 4.686 1.00 80.62 173 ASN A O 1
ATOM 1354 N N . ILE A 1 174 ? 1.505 15.860 3.861 1.00 74.56 174 ILE A N 1
ATOM 1355 C CA . ILE A 1 174 ? 2.447 15.775 4.987 1.00 74.56 174 ILE A CA 1
ATOM 1356 C C . ILE A 1 174 ? 1.797 16.208 6.306 1.00 74.56 174 ILE A C 1
ATOM 1358 O O . ILE A 1 174 ? 2.103 15.612 7.335 1.00 74.56 174 ILE A O 1
ATOM 1362 N N . ALA A 1 175 ? 0.886 17.184 6.262 1.00 73.25 175 ALA A N 1
ATOM 1363 C CA . ALA A 1 175 ? 0.245 17.740 7.451 1.00 73.25 175 ALA A CA 1
ATOM 1364 C C . ALA A 1 175 ? -0.791 16.787 8.066 1.00 73.25 175 ALA A C 1
ATOM 1366 O O . ALA A 1 175 ? -0.860 16.662 9.286 1.00 73.25 175 ALA A O 1
ATOM 1367 N N . THR A 1 176 ? -1.583 16.106 7.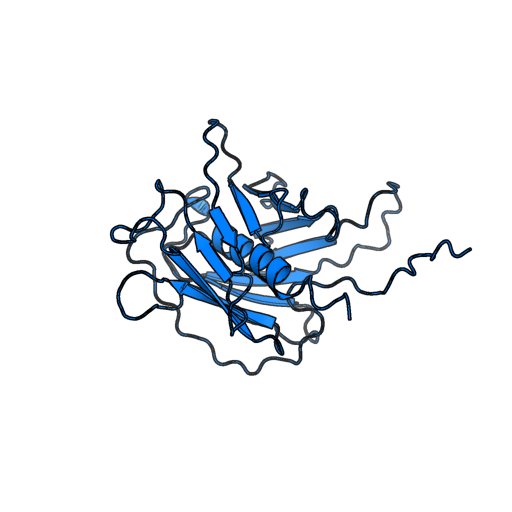232 1.00 74.25 176 THR A N 1
ATOM 1368 C CA . THR A 1 176 ? -2.639 15.190 7.701 1.00 74.25 176 THR A CA 1
ATOM 1369 C C . THR A 1 176 ? -2.204 13.730 7.734 1.00 74.25 176 THR A C 1
ATOM 1371 O O . THR A 1 176 ? -2.904 12.909 8.317 1.00 74.25 176 THR A O 1
ATOM 1374 N N . LYS A 1 177 ? -1.045 13.397 7.150 1.00 74.44 177 LYS A N 1
ATOM 1375 C CA . LYS A 1 177 ? -0.575 12.022 6.893 1.00 74.44 177 LYS A CA 1
ATOM 1376 C C . LYS A 1 177 ? -1.453 11.216 5.930 1.00 74.44 177 LYS A C 1
ATOM 1378 O O . LYS A 1 177 ? -1.223 10.022 5.756 1.00 74.44 177 LYS A O 1
ATOM 1383 N N . ASP A 1 178 ? -2.403 11.855 5.251 1.00 81.62 178 ASP A N 1
ATOM 1384 C CA . ASP A 1 178 ? -3.229 11.175 4.259 1.00 81.62 178 ASP A CA 1
ATOM 1385 C C . ASP A 1 178 ? -2.390 10.769 3.048 1.00 81.62 178 ASP A C 1
ATOM 1387 O O . ASP A 1 178 ? -1.559 11.535 2.544 1.00 81.62 178 ASP A O 1
ATOM 1391 N N . LEU A 1 179 ? -2.644 9.566 2.545 1.00 86.00 179 LEU A N 1
ATOM 1392 C CA . LEU A 1 179 ? -1.937 8.999 1.405 1.00 86.00 179 LEU A CA 1
ATOM 1393 C C . LEU A 1 179 ? -2.942 8.586 0.333 1.00 86.00 179 LEU A C 1
ATOM 1395 O O . LEU A 1 179 ? -3.975 7.992 0.629 1.00 86.00 179 LEU A O 1
ATOM 1399 N N . VAL A 1 180 ? -2.624 8.851 -0.932 1.00 91.25 180 VAL A N 1
ATOM 1400 C CA . VAL A 1 180 ? -3.436 8.408 -2.076 1.00 91.25 180 VAL A CA 1
ATOM 1401 C C . VAL A 1 180 ? -2.542 7.695 -3.078 1.00 91.25 180 VAL A C 1
ATOM 1403 O O . VAL A 1 180 ? -1.501 8.227 -3.470 1.00 91.25 180 VAL A O 1
ATOM 1406 N N . VAL A 1 181 ? -2.948 6.495 -3.490 1.00 92.56 181 VAL A N 1
ATOM 1407 C CA . VAL A 1 181 ? -2.267 5.695 -4.514 1.00 92.56 181 VAL A CA 1
ATOM 1408 C C . VAL A 1 181 ? -2.967 5.918 -5.844 1.00 92.56 181 VAL A C 1
ATOM 1410 O O . VAL A 1 181 ? -4.165 5.671 -5.970 1.00 92.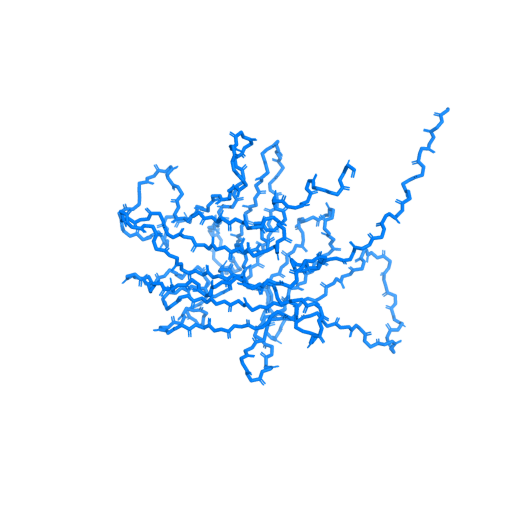56 181 VAL A O 1
ATOM 1413 N N . TYR A 1 182 ? -2.205 6.346 -6.842 1.00 91.38 182 TYR A N 1
ATOM 1414 C CA . TYR A 1 182 ? -2.667 6.556 -8.208 1.00 91.38 182 TYR A CA 1
ATOM 1415 C C . TYR A 1 182 ? -2.021 5.542 -9.144 1.00 91.38 182 TYR A C 1
ATOM 1417 O O . TYR A 1 182 ? -0.804 5.340 -9.086 1.00 91.38 182 TYR A O 1
ATOM 1425 N N . SER A 1 183 ? -2.821 4.944 -10.024 1.00 89.19 183 SER A N 1
ATOM 1426 C CA . SER A 1 183 ? -2.312 4.196 -11.177 1.00 89.19 183 SER A CA 1
ATOM 1427 C C . SER A 1 183 ? -1.640 5.151 -12.157 1.00 89.19 183 SER A C 1
ATOM 1429 O O . SER A 1 183 ? -2.084 6.284 -12.332 1.00 89.19 183 SER A O 1
ATOM 1431 N N . VAL A 1 184 ? -0.558 4.711 -12.793 1.00 80.69 184 VAL A N 1
ATOM 1432 C CA . VAL A 1 184 ? 0.148 5.497 -13.818 1.00 80.69 184 VAL A CA 1
ATOM 1433 C C . VAL A 1 184 ? -0.284 5.090 -15.233 1.00 80.69 184 VAL A C 1
ATOM 1435 O O . VAL A 1 184 ? -0.131 5.877 -16.166 1.00 80.69 184 VAL A O 1
ATOM 1438 N N . GLY A 1 185 ? -0.894 3.910 -15.391 1.00 65.56 185 GLY A N 1
ATOM 1439 C CA . GLY A 1 185 ? -1.377 3.408 -16.677 1.00 65.56 185 GLY A CA 1
ATOM 1440 C C . GLY A 1 185 ? -2.610 4.164 -17.182 1.00 65.56 185 GLY A C 1
ATOM 1441 O O . GLY A 1 185 ? -3.599 4.291 -16.462 1.00 65.56 185 GLY A O 1
ATOM 1442 N N . GLY A 1 186 ? -2.548 4.644 -18.429 1.00 55.38 186 GLY A N 1
ATOM 1443 C CA . GLY A 1 186 ? -3.675 5.237 -19.155 1.00 55.38 186 GLY A CA 1
ATOM 1444 C C . GLY A 1 186 ? -4.068 6.639 -18.681 1.00 55.38 186 GLY A C 1
ATOM 1445 O O . GLY A 1 186 ? -4.943 6.774 -17.836 1.00 55.38 186 GLY A O 1
ATOM 1446 N N . GLY A 1 187 ? -3.456 7.679 -19.265 1.00 58.59 187 GLY A N 1
ATOM 1447 C CA . GLY A 1 187 ? -3.904 9.087 -19.337 1.00 58.59 187 GLY A CA 1
ATOM 1448 C C . GLY A 1 187 ? -4.370 9.800 -18.054 1.00 58.59 187 GLY A C 1
ATOM 1449 O O . GLY A 1 187 ? -3.782 10.798 -17.648 1.00 58.59 187 GLY A O 1
ATOM 1450 N N . ARG A 1 188 ? -5.450 9.325 -17.424 1.00 66.81 188 ARG A N 1
ATOM 1451 C CA . ARG A 1 188 ? -6.172 9.970 -16.317 1.00 66.81 188 ARG A CA 1
ATOM 1452 C C . ARG A 1 188 ? -5.660 9.661 -14.906 1.00 66.81 188 ARG A C 1
ATOM 1454 O O . ARG A 1 188 ? -6.236 10.189 -13.964 1.00 66.81 188 ARG A O 1
ATOM 1461 N N . ARG A 1 189 ? -4.591 8.874 -14.740 1.00 80.94 189 ARG A N 1
ATOM 1462 C CA . ARG A 1 189 ? -3.975 8.525 -13.437 1.00 80.94 189 ARG A CA 1
ATOM 1463 C C . ARG A 1 189 ? -4.993 8.329 -12.297 1.00 80.94 189 ARG A C 1
ATOM 1465 O O . ARG A 1 189 ? -5.005 9.109 -11.343 1.00 80.94 189 ARG A O 1
ATOM 1472 N N . PRO A 1 190 ? -5.895 7.344 -12.405 1.00 89.31 190 PRO A N 1
ATOM 1473 C CA . PRO A 1 190 ? -6.980 7.191 -11.447 1.00 89.31 190 PRO A CA 1
ATOM 1474 C C . PRO A 1 190 ? -6.471 6.807 -10.051 1.00 89.31 190 PRO A C 1
ATOM 1476 O O . PRO A 1 190 ? -5.492 6.068 -9.917 1.00 89.31 190 PRO A O 1
ATOM 1479 N N . ALA A 1 191 ? -7.162 7.276 -9.009 1.00 91.75 191 ALA A N 1
ATOM 1480 C CA . ALA A 1 191 ? -6.914 6.836 -7.640 1.00 91.75 191 ALA A CA 1
ATOM 1481 C C . ALA A 1 191 ? -7.429 5.402 -7.447 1.00 91.75 191 ALA A C 1
ATOM 1483 O O . ALA A 1 191 ? -8.573 5.101 -7.784 1.00 91.75 191 ALA A O 1
ATOM 1484 N N . VAL A 1 192 ? -6.592 4.529 -6.889 1.00 93.06 192 VAL A N 1
ATOM 1485 C CA . VAL A 1 192 ? -6.905 3.108 -6.643 1.00 93.06 192 VAL A CA 1
ATOM 1486 C C . VAL A 1 192 ? -6.919 2.756 -5.157 1.00 93.06 192 VAL A C 1
ATOM 1488 O O . VAL A 1 192 ? -7.437 1.712 -4.773 1.00 93.06 192 VAL A O 1
ATOM 1491 N N . ALA A 1 193 ? -6.376 3.623 -4.304 1.00 93.56 193 ALA A N 1
ATOM 1492 C CA . ALA A 1 193 ? -6.504 3.496 -2.861 1.00 93.56 193 ALA A CA 1
ATOM 1493 C C . ALA A 1 193 ? -6.301 4.841 -2.161 1.00 93.56 193 ALA A C 1
ATOM 1495 O O . ALA A 1 193 ? -5.596 5.717 -2.668 1.00 93.56 193 ALA A O 1
ATOM 1496 N N . GLN A 1 194 ? -6.870 4.973 -0.968 1.00 92.62 194 GLN A N 1
ATOM 1497 C CA . GLN A 1 194 ? -6.739 6.147 -0.115 1.00 92.62 194 GLN A CA 1
ATOM 1498 C C . GLN A 1 194 ? -6.627 5.714 1.349 1.00 92.62 194 GLN A C 1
ATOM 1500 O O . GLN A 1 194 ? -7.425 4.910 1.817 1.00 92.62 194 GLN A O 1
ATOM 1505 N N . LEU A 1 195 ? -5.658 6.271 2.070 1.00 87.88 195 LEU A N 1
ATOM 1506 C CA . LEU A 1 195 ? -5.583 6.236 3.525 1.00 87.88 195 LEU A CA 1
ATOM 1507 C C . LEU A 1 195 ? -5.945 7.626 4.047 1.00 87.88 195 LEU A C 1
ATOM 1509 O O . LEU A 1 195 ? -5.292 8.604 3.675 1.00 87.88 195 LEU A O 1
ATOM 1513 N N . VAL A 1 196 ? -6.971 7.693 4.891 1.00 85.50 196 VAL A N 1
ATOM 1514 C CA . VAL A 1 196 ? -7.390 8.905 5.597 1.00 85.50 196 VAL A CA 1
ATOM 1515 C C . VAL A 1 196 ? -7.120 8.722 7.080 1.00 85.50 196 VAL A C 1
ATOM 1517 O O . VAL A 1 196 ? -7.635 7.792 7.698 1.00 85.50 196 VAL A O 1
ATOM 1520 N N . CYS A 1 197 ? -6.324 9.603 7.662 1.00 77.19 197 CYS A N 1
ATOM 1521 C CA . CYS A 1 197 ? -6.051 9.598 9.086 1.00 77.19 197 CYS A CA 1
ATOM 1522 C C . CYS A 1 197 ? -7.150 10.381 9.817 1.00 77.19 197 CYS A C 1
ATOM 1524 O O . CYS A 1 197 ? -7.257 11.606 9.710 1.00 77.19 197 CYS A O 1
ATOM 1526 N N . SER A 1 198 ? -7.992 9.660 10.559 1.00 65.75 198 SER A N 1
ATOM 1527 C CA . SER A 1 198 ? -8.927 10.260 11.507 1.00 65.75 198 SER A CA 1
ATOM 1528 C C . SER A 1 198 ? -8.135 10.751 12.715 1.00 65.75 198 SER A C 1
ATOM 1530 O O . SER A 1 198 ? -7.267 10.040 13.217 1.00 65.75 198 SER A O 1
ATOM 1532 N N . GLY A 1 199 ? -8.405 11.973 13.181 1.00 54.88 199 GLY A N 1
ATOM 1533 C CA . GLY A 1 199 ? -7.819 12.465 14.430 1.00 54.88 199 GLY A CA 1
ATOM 1534 C C . GLY A 1 199 ? -8.056 11.471 15.576 1.00 54.88 199 GLY A C 1
ATOM 1535 O O . GLY A 1 199 ? -9.022 10.712 15.556 1.00 54.88 199 GLY A O 1
ATOM 1536 N N . ALA A 1 200 ? -7.166 11.472 16.569 1.00 49.00 200 ALA A N 1
ATOM 1537 C CA . ALA A 1 200 ? -7.046 10.464 17.630 1.00 49.00 200 ALA A CA 1
ATOM 1538 C C . ALA A 1 200 ? -8.263 10.295 18.581 1.00 49.00 200 ALA A C 1
ATOM 1540 O O . ALA A 1 200 ? -8.126 9.655 19.625 1.00 49.00 200 ALA A O 1
ATOM 1541 N N . GLU A 1 201 ? -9.430 10.857 18.265 1.00 44.50 201 GLU A N 1
ATOM 1542 C CA . GLU A 1 201 ? -10.565 10.971 19.187 1.00 44.50 201 GLU A CA 1
ATOM 1543 C C . GLU A 1 201 ? -11.429 9.700 19.307 1.00 44.50 201 GLU A C 1
ATOM 1545 O O . GLU A 1 201 ? -12.094 9.533 20.323 1.00 44.50 201 GLU A O 1
ATOM 1550 N N . GLU A 1 202 ? -11.359 8.740 18.374 1.00 46.56 202 GLU A N 1
ATOM 1551 C CA . GLU A 1 202 ? -12.246 7.551 18.390 1.00 46.56 202 GLU A CA 1
ATOM 1552 C C . GLU A 1 202 ? -11.533 6.191 18.522 1.00 46.56 202 GLU A C 1
ATOM 1554 O O . GLU A 1 202 ? -12.117 5.140 18.267 1.00 46.56 202 GLU A O 1
ATOM 1559 N N . GLY A 1 203 ? -10.244 6.159 18.879 1.00 50.88 203 GLY A N 1
ATOM 1560 C CA . GLY A 1 203 ? -9.482 4.896 18.941 1.00 50.88 203 GLY A CA 1
ATOM 1561 C C . GLY A 1 203 ? -9.254 4.215 17.578 1.00 50.88 203 GLY A C 1
ATOM 1562 O O . GLY A 1 203 ? -8.627 3.156 17.518 1.00 50.88 203 GLY A O 1
ATOM 1563 N N . ARG A 1 204 ? -9.714 4.845 16.491 1.00 55.25 204 ARG A N 1
ATOM 1564 C CA . ARG A 1 204 ? -9.404 4.524 15.098 1.00 55.25 204 ARG A CA 1
ATOM 1565 C C . ARG A 1 204 ? -8.234 5.392 14.654 1.00 55.25 204 ARG A C 1
ATOM 1567 O O . ARG A 1 204 ? -8.329 6.616 14.672 1.00 55.25 204 ARG A O 1
ATOM 1574 N N . ASP A 1 205 ? -7.141 4.751 14.253 1.00 67.19 205 ASP A N 1
ATOM 1575 C CA . ASP A 1 205 ? -5.956 5.458 13.768 1.00 67.19 205 ASP A CA 1
ATOM 1576 C C . ASP A 1 205 ? -6.170 5.950 12.326 1.00 67.19 205 ASP A C 1
ATOM 1578 O O . ASP A 1 205 ? -5.622 6.975 11.950 1.00 67.19 205 ASP A O 1
ATOM 1582 N N . GLY A 1 206 ? -6.981 5.267 11.512 1.00 77.88 206 GLY A N 1
ATOM 1583 C CA . GLY A 1 206 ? -7.313 5.735 10.165 1.00 77.88 206 GLY A CA 1
ATOM 1584 C C . GLY A 1 206 ? -8.222 4.794 9.379 1.00 77.88 206 GLY A C 1
ATOM 1585 O O . GLY A 1 206 ? -8.491 3.667 9.793 1.00 77.88 206 GLY A O 1
ATOM 1586 N N . LEU A 1 207 ? -8.673 5.268 8.222 1.00 85.25 207 LEU A N 1
ATOM 1587 C CA . LEU A 1 207 ? -9.544 4.583 7.273 1.00 85.25 207 LEU A CA 1
ATOM 1588 C C . LEU A 1 207 ? -8.787 4.313 5.973 1.00 85.25 207 LEU A C 1
ATOM 1590 O O . LEU A 1 207 ? -8.329 5.234 5.299 1.00 85.25 207 LEU A O 1
ATOM 1594 N N . LEU A 1 208 ? -8.667 3.041 5.615 1.00 88.31 208 LEU A N 1
ATOM 1595 C CA . LEU A 1 208 ? -8.061 2.573 4.377 1.00 88.31 208 LEU A CA 1
ATOM 1596 C C . LEU A 1 208 ? -9.158 2.163 3.397 1.00 88.31 208 LEU A C 1
ATOM 1598 O O . LEU A 1 208 ? -9.894 1.217 3.644 1.00 88.31 208 LEU A O 1
ATOM 1602 N N . ARG A 1 209 ? -9.234 2.840 2.257 1.00 92.44 209 ARG A N 1
ATOM 1603 C CA . ARG A 1 209 ? -10.155 2.536 1.161 1.00 92.44 209 ARG A CA 1
ATOM 1604 C C . ARG A 1 209 ? -9.364 1.989 -0.021 1.00 92.44 209 ARG A C 1
ATOM 1606 O O . ARG A 1 209 ? -8.365 2.583 -0.427 1.00 92.44 209 ARG A O 1
ATOM 1613 N N . VAL A 1 210 ? -9.810 0.872 -0.582 1.00 93.06 210 VAL A N 1
ATOM 1614 C CA . VAL A 1 210 ? -9.143 0.152 -1.673 1.00 93.06 210 VAL A CA 1
ATOM 1615 C C . VAL A 1 210 ? -10.134 -0.081 -2.809 1.00 93.06 210 VAL A C 1
ATOM 1617 O O . VAL A 1 210 ? -11.289 -0.440 -2.577 1.00 93.06 210 VAL A O 1
ATOM 1620 N N . ALA A 1 211 ? -9.706 0.176 -4.043 1.00 93.62 211 ALA A N 1
ATOM 1621 C CA . ALA A 1 211 ? -10.528 -0.042 -5.222 1.00 93.62 211 ALA A CA 1
ATOM 1622 C C . ALA A 1 211 ? -10.786 -1.531 -5.481 1.00 93.62 211 ALA A C 1
ATOM 1624 O O . ALA A 1 211 ? -9.981 -2.382 -5.110 1.00 93.62 211 ALA A O 1
ATOM 1625 N N . ALA A 1 212 ? -11.888 -1.830 -6.170 1.00 91.56 212 ALA A N 1
ATOM 1626 C CA . ALA A 1 212 ? -12.121 -3.164 -6.706 1.00 91.56 212 ALA A CA 1
ATOM 1627 C C . ALA A 1 212 ? -10.959 -3.616 -7.612 1.00 91.56 212 ALA A C 1
ATOM 1629 O O . ALA A 1 212 ? -10.312 -2.794 -8.271 1.00 91.56 212 ALA A O 1
ATOM 1630 N N . ASN A 1 213 ? -10.737 -4.929 -7.663 1.00 91.56 213 ASN A N 1
ATOM 1631 C CA . ASN A 1 213 ? -9.684 -5.609 -8.422 1.00 91.56 213 ASN A CA 1
ATOM 1632 C C . ASN A 1 213 ? -8.253 -5.290 -7.955 1.00 91.56 213 ASN A C 1
ATOM 1634 O O . ASN A 1 213 ? -7.291 -5.539 -8.682 1.00 91.56 213 ASN A O 1
ATOM 1638 N N . MET A 1 214 ? -8.095 -4.764 -6.741 1.00 92.44 214 MET A N 1
ATOM 1639 C CA . MET A 1 214 ? -6.793 -4.512 -6.127 1.00 92.44 214 MET A CA 1
ATOM 1640 C C . MET A 1 214 ? -6.543 -5.475 -4.968 1.00 92.44 214 MET A C 1
ATOM 1642 O O . MET A 1 214 ? -7.434 -5.753 -4.165 1.00 92.44 214 MET A O 1
ATOM 1646 N N . ASP A 1 215 ? -5.299 -5.931 -4.845 1.00 92.56 215 ASP A N 1
ATOM 1647 C CA . ASP A 1 215 ? -4.829 -6.670 -3.677 1.00 92.56 215 ASP A CA 1
ATOM 1648 C C . ASP A 1 215 ? -4.734 -5.754 -2.448 1.00 92.56 215 ASP A C 1
ATOM 1650 O O . ASP A 1 215 ? -3.898 -4.847 -2.362 1.00 92.56 215 ASP A O 1
ATOM 1654 N N . VAL A 1 216 ? -5.595 -6.017 -1.469 1.00 92.31 216 VAL A N 1
ATOM 1655 C CA . VAL A 1 216 ? -5.714 -5.220 -0.246 1.00 92.31 216 VAL A CA 1
ATOM 1656 C C . VAL A 1 216 ? -4.455 -5.319 0.626 1.00 92.31 216 VAL A C 1
ATOM 1658 O O . VAL A 1 216 ? -4.021 -4.318 1.204 1.00 92.31 216 VAL A O 1
ATOM 1661 N N . ALA A 1 217 ? -3.828 -6.498 0.693 1.00 91.38 217 ALA A N 1
ATOM 1662 C CA . ALA A 1 217 ? -2.606 -6.716 1.463 1.00 91.38 217 ALA A CA 1
ATOM 1663 C C . ALA A 1 217 ? -1.422 -5.964 0.837 1.00 91.38 217 ALA A C 1
ATOM 1665 O O . ALA A 1 217 ? -0.642 -5.317 1.545 1.00 91.38 217 ALA A O 1
ATOM 1666 N N . LEU A 1 218 ? -1.315 -5.995 -0.495 1.00 92.00 218 LEU A N 1
ATOM 1667 C CA . LEU A 1 218 ? -0.327 -5.221 -1.244 1.00 92.00 218 LEU A CA 1
ATOM 1668 C C . LEU A 1 218 ? -0.505 -3.718 -1.017 1.00 92.00 218 LEU A C 1
ATOM 1670 O O . LEU A 1 218 ? 0.470 -3.021 -0.736 1.00 92.00 218 LEU A O 1
ATOM 1674 N N . VAL A 1 219 ? -1.733 -3.213 -1.134 1.00 92.31 219 VAL A N 1
ATOM 1675 C CA . VAL A 1 219 ? -2.035 -1.787 -0.965 1.00 92.31 219 VAL A CA 1
ATOM 1676 C C . VAL A 1 219 ? -1.669 -1.313 0.441 1.00 92.31 219 VAL A C 1
ATOM 1678 O O . VAL A 1 219 ? -0.966 -0.310 0.590 1.00 92.31 219 VAL A O 1
ATOM 1681 N N . LEU A 1 220 ? -2.051 -2.067 1.476 1.00 89.44 220 LEU A N 1
ATOM 1682 C CA . LEU A 1 220 ? -1.640 -1.790 2.852 1.00 89.44 220 LEU A CA 1
ATOM 1683 C C . LEU A 1 220 ? -0.110 -1.766 2.990 1.00 89.44 220 LEU A C 1
ATOM 1685 O O . LEU A 1 220 ? 0.448 -0.874 3.632 1.00 89.44 220 LEU A O 1
ATOM 1689 N N . ALA A 1 221 ? 0.591 -2.704 2.353 1.00 89.00 221 ALA A N 1
ATOM 1690 C CA . ALA A 1 221 ? 2.046 -2.735 2.385 1.00 89.00 221 ALA A CA 1
ATOM 1691 C C . ALA A 1 221 ? 2.692 -1.541 1.666 1.00 89.00 221 ALA A C 1
ATOM 1693 O O . ALA A 1 221 ? 3.672 -0.983 2.166 1.00 89.00 221 ALA A O 1
ATOM 1694 N N . ILE A 1 222 ? 2.127 -1.090 0.545 1.00 90.62 222 ILE A N 1
ATOM 1695 C CA . ILE A 1 222 ? 2.560 0.135 -0.138 1.00 90.62 222 ILE A CA 1
ATOM 1696 C C . ILE A 1 222 ? 2.430 1.339 0.797 1.00 90.62 222 ILE A C 1
ATOM 1698 O O . ILE A 1 222 ? 3.367 2.135 0.872 1.00 90.62 222 ILE A O 1
ATOM 1702 N N . PHE A 1 223 ? 1.328 1.463 1.543 1.00 87.06 223 PHE A N 1
ATOM 1703 C CA . PHE A 1 223 ? 1.152 2.554 2.504 1.00 87.06 223 PHE A CA 1
ATOM 1704 C C . PHE A 1 223 ? 2.184 2.505 3.631 1.00 87.06 223 PHE A C 1
ATOM 1706 O O . PHE A 1 223 ? 2.857 3.503 3.874 1.00 87.06 223 PHE A O 1
ATOM 1713 N N . LEU A 1 224 ? 2.388 1.341 4.255 1.00 82.88 224 LEU A N 1
ATOM 1714 C CA . LEU A 1 224 ? 3.370 1.171 5.335 1.00 82.88 224 LEU A CA 1
ATOM 1715 C C . LEU A 1 224 ? 4.805 1.480 4.877 1.00 82.88 224 LEU A C 1
ATOM 1717 O O . LEU A 1 224 ? 5.576 2.110 5.604 1.00 82.88 224 LEU A O 1
ATOM 1721 N N . ALA A 1 225 ? 5.169 1.052 3.665 1.00 83.25 225 ALA A N 1
ATOM 1722 C CA . ALA A 1 225 ? 6.469 1.358 3.080 1.00 83.25 225 ALA A CA 1
ATOM 1723 C C . ALA A 1 225 ? 6.594 2.848 2.724 1.00 83.25 225 ALA A C 1
ATOM 1725 O O . ALA A 1 225 ? 7.636 3.450 2.977 1.00 83.25 225 ALA A O 1
ATOM 1726 N N . SER A 1 226 ? 5.543 3.454 2.166 1.00 83.31 226 SER A N 1
ATOM 1727 C CA . SER A 1 226 ? 5.534 4.868 1.772 1.00 83.31 226 SER A CA 1
ATOM 1728 C C . SER A 1 226 ? 5.628 5.793 2.979 1.00 83.31 226 SER A C 1
ATOM 1730 O O . SER A 1 226 ? 6.445 6.709 2.969 1.00 83.31 226 SER A O 1
ATOM 1732 N N . ASP A 1 227 ? 4.872 5.512 4.039 1.00 78.44 227 ASP A N 1
ATOM 1733 C CA . ASP A 1 227 ? 4.947 6.223 5.315 1.00 78.44 227 ASP A CA 1
ATOM 1734 C C . ASP A 1 227 ? 6.380 6.189 5.877 1.00 78.44 227 ASP A C 1
ATOM 1736 O O . ASP A 1 227 ? 6.979 7.225 6.176 1.00 78.44 227 ASP A O 1
ATOM 1740 N N . ALA A 1 228 ? 7.016 5.013 5.866 1.00 76.25 228 ALA A N 1
ATOM 1741 C CA . ALA A 1 228 ? 8.410 4.893 6.277 1.00 76.25 228 ALA A CA 1
ATOM 1742 C C . ALA A 1 228 ? 9.396 5.681 5.398 1.00 76.25 228 ALA A C 1
ATOM 1744 O O . ALA A 1 228 ? 10.394 6.176 5.908 1.00 76.25 228 ALA A O 1
ATOM 1745 N N . LEU A 1 229 ? 9.156 5.826 4.095 1.00 78.12 229 LEU A N 1
ATOM 1746 C CA . LEU A 1 229 ? 10.046 6.591 3.206 1.00 78.12 229 LEU A CA 1
ATOM 1747 C C . LEU A 1 229 ? 9.841 8.105 3.286 1.00 78.12 229 LEU A C 1
ATOM 1749 O O . LEU A 1 229 ? 10.770 8.882 3.040 1.00 78.12 229 LEU A O 1
ATOM 1753 N N . LEU A 1 230 ? 8.614 8.528 3.565 1.00 74.88 230 LEU A N 1
ATOM 1754 C CA . LEU A 1 230 ? 8.237 9.932 3.593 1.00 74.88 230 LEU A CA 1
ATOM 1755 C C . LEU A 1 230 ? 8.557 10.570 4.941 1.00 74.88 230 LEU A C 1
ATOM 1757 O O . LEU A 1 230 ? 9.060 11.691 4.964 1.00 74.88 230 LEU A O 1
ATOM 1761 N N . TYR A 1 231 ? 8.341 9.843 6.039 1.00 66.44 231 TYR A N 1
ATOM 1762 C CA . TYR A 1 231 ? 8.355 10.432 7.376 1.00 66.44 231 TYR A CA 1
ATOM 1763 C C . TYR A 1 231 ? 9.488 9.950 8.288 1.00 66.44 231 TYR A C 1
ATOM 1765 O O . TYR A 1 231 ? 9.758 10.611 9.285 1.00 66.44 231 TYR A O 1
ATOM 1773 N N . ALA A 1 232 ? 10.231 8.888 7.946 1.00 59.22 232 ALA A N 1
ATOM 1774 C CA . ALA A 1 232 ? 11.383 8.472 8.762 1.00 59.22 232 ALA A CA 1
ATOM 1775 C C . ALA A 1 232 ? 12.548 9.487 8.762 1.00 59.22 232 ALA A C 1
ATOM 1777 O O . ALA A 1 232 ? 13.413 9.409 9.626 1.00 59.22 232 ALA A O 1
ATOM 1778 N N . GLY A 1 233 ? 12.573 10.434 7.815 1.00 43.09 233 GLY A N 1
ATOM 1779 C CA . GLY A 1 233 ? 13.565 11.518 7.760 1.00 43.09 233 GLY A CA 1
ATOM 1780 C C . GLY A 1 233 ? 13.153 12.816 8.465 1.00 43.09 233 GLY A C 1
ATOM 1781 O O . GLY A 1 233 ? 13.970 13.718 8.557 1.00 43.09 233 GLY A O 1
ATOM 1782 N N . LEU A 1 234 ? 11.911 12.929 8.952 1.00 39.38 234 LEU A N 1
ATOM 1783 C CA . LEU A 1 234 ? 11.406 14.130 9.645 1.00 39.38 234 LEU A CA 1
ATOM 1784 C C . LEU A 1 234 ? 11.622 14.087 11.170 1.00 39.38 234 LEU A C 1
ATOM 1786 O O . LEU A 1 234 ? 11.279 15.033 11.861 1.00 39.38 234 LEU A O 1
ATOM 1790 N N . MET A 1 235 ? 12.186 12.996 11.694 1.00 32.62 235 MET A N 1
ATOM 1791 C CA . MET A 1 235 ? 12.475 12.795 13.125 1.00 32.62 235 MET A CA 1
ATOM 1792 C C . MET A 1 235 ? 13.952 13.066 13.483 1.00 32.62 235 MET A C 1
ATOM 1794 O O . MET A 1 235 ? 14.404 12.673 14.554 1.00 32.62 235 MET A O 1
ATOM 1798 N N . GLN A 1 236 ? 14.729 13.661 12.569 1.00 29.09 236 GLN A N 1
ATOM 1799 C CA . GLN A 1 236 ? 16.161 13.957 12.754 1.00 29.09 236 GLN A CA 1
ATOM 1800 C C . GLN A 1 236 ? 16.488 15.459 12.796 1.00 29.09 236 GLN A C 1
ATOM 1802 O O . GLN A 1 236 ? 17.665 15.812 12.798 1.00 29.09 236 GLN A O 1
ATOM 1807 N N . THR A 1 237 ? 15.479 16.328 12.833 1.00 26.80 237 THR A N 1
ATOM 1808 C CA . THR A 1 237 ? 15.644 17.784 12.978 1.00 26.80 237 THR A CA 1
ATOM 1809 C C . THR A 1 237 ? 15.001 18.263 14.259 1.00 26.80 237 THR A C 1
ATOM 1811 O O . THR A 1 237 ? 13.815 17.907 14.443 1.00 26.80 237 THR A O 1
#

InterPro domains:
  IPR007612 LURP-one-related [PF04525] (72-226)
  IPR025659 Tubby-like, C-terminal [SSF54518] (38-227)
  IPR038595 LURP-one-related superfamily [G3DSA:2.40.160.200] (38-230)

Sequence (237 aa):
MHAGFVTEGQGSQSPCMGSAASKQKDVPLTPAPAPVCFTSDQYCMGHHVTLTLQKKKRSKRRLSAIWYGRMQKLSVEDPDGKTIFEVHRASWTFASRTSLLDPHHRTILKFVRPFGLQPTWKIKAESRRGRDQAVIVRRPVFAARPQVKVYLPAAIKPSGVTAGEPDFTVSANIATKDLVVYSVGGGRRPAVAQLVCSGAEEGRDGLLRVAANMDVALVLAIFLASDALLYAGLMQT

Foldseek 3Di:
DDPDDPDPDDDDDDLQPPADFDPDDDADADADPAFQDQFDCVLAFQAKFKKFKFWDDDDPPDPDDDPFDDWTWIFIAGPVRHGQWIWTDRDLVPRQAIFIAGPVRHTQWGWHQDPDDWLKIWIAGPDPDPDGFTWIWGFDPDDPALKIFIAGGPVRQDPPDDPPHGQWMWHADPRRSKIWIFGPPDDPRGTAKIWGQGPPPPSTRTMIMGGHSYRPSVVVVSSVSSSSSRCVVVVPD

pLDDT: mean 71.16, std 19.68, range [25.06, 93.62]